Protein AF-0000000066938844 (afdb_homodimer)

Structure (mmCIF, N/CA/C/O backbone):
data_AF-0000000066938844-model_v1
#
loop_
_entity.id
_entity.type
_entity.pdbx_description
1 polymer 'Unplaced genomic scaffold supercont1.2, whole genome shotgun sequence'
#
loop_
_atom_site.group_PDB
_atom_site.id
_atom_site.type_symbol
_atom_site.label_atom_id
_atom_site.label_alt_id
_atom_site.label_comp_id
_atom_site.label_asym_id
_atom_site.label_entity_id
_atom_site.label_seq_id
_atom_site.pdbx_PDB_ins_code
_atom_site.Cartn_x
_atom_site.Cartn_y
_atom_site.Cartn_z
_atom_site.occupancy
_atom_site.B_iso_or_equiv
_atom_site.auth_seq_id
_atom_site.auth_comp_id
_atom_site.auth_asym_id
_atom_site.auth_atom_id
_atom_site.pdbx_PDB_model_num
ATOM 1 N N . MET A 1 1 ? -21.047 -17.094 9.227 1 62.78 1 MET A N 1
ATOM 2 C CA . MET A 1 1 ? -20.625 -17.812 8.031 1 62.78 1 MET A CA 1
ATOM 3 C C . MET A 1 1 ? -19.672 -16.969 7.191 1 62.78 1 MET A C 1
ATOM 5 O O . MET A 1 1 ? -19.766 -15.742 7.18 1 62.78 1 MET A O 1
ATOM 9 N N . THR A 1 2 ? -18.562 -17.547 6.766 1 84.94 2 THR A N 1
ATOM 10 C CA . THR A 1 2 ? -17.625 -16.859 5.898 1 84.94 2 THR A CA 1
ATOM 11 C C . THR A 1 2 ? -18.25 -16.547 4.551 1 84.94 2 THR A C 1
ATOM 13 O O . THR A 1 2 ? -18.953 -17.375 3.971 1 84.94 2 THR A O 1
ATOM 16 N N . SER A 1 3 ? -18.281 -15.32 4.199 1 93.5 3 SER A N 1
ATOM 17 C CA . SER A 1 3 ? -18.906 -14.922 2.938 1 93.5 3 SER A CA 1
ATOM 18 C C . SER A 1 3 ? -18.188 -15.547 1.746 1 93.5 3 SER A C 1
ATOM 20 O O . SER A 1 3 ? -17.016 -15.906 1.842 1 93.5 3 SER A O 1
ATOM 22 N N . THR A 1 4 ? -18.953 -15.812 0.65 1 97.12 4 THR A N 1
ATOM 23 C CA . THR A 1 4 ? -18.406 -16.328 -0.599 1 97.12 4 THR A CA 1
ATOM 24 C C . THR A 1 4 ? -17.234 -15.469 -1.062 1 97.12 4 THR A C 1
ATOM 26 O O . THR A 1 4 ? -16.172 -15.992 -1.437 1 97.12 4 THR A O 1
ATOM 29 N N . GLN A 1 5 ? -17.391 -14.172 -1.022 1 98.19 5 GLN A N 1
ATOM 30 C CA . GLN A 1 5 ? -16.359 -13.258 -1.498 1 98.19 5 GLN A CA 1
ATOM 31 C C . GLN A 1 5 ? -15.094 -13.359 -0.645 1 98.19 5 GLN A C 1
ATOM 33 O O . GLN A 1 5 ? -13.984 -13.336 -1.17 1 98.19 5 GLN A O 1
ATOM 38 N N . ARG A 1 6 ? -15.211 -13.453 0.635 1 98.12 6 ARG A N 1
ATOM 39 C CA . ARG A 1 6 ? -14.07 -13.664 1.516 1 98.12 6 ARG A CA 1
ATOM 40 C C . ARG A 1 6 ? -13.344 -14.961 1.163 1 98.12 6 ARG A C 1
ATOM 42 O O . ARG A 1 6 ? -12.117 -14.984 1.09 1 98.12 6 ARG A O 1
ATOM 49 N N . SER A 1 7 ? -14.117 -16.016 0.986 1 98.56 7 SER A N 1
ATOM 50 C CA . SER A 1 7 ? -13.531 -17.297 0.636 1 98.56 7 SER A CA 1
ATOM 51 C C . SER A 1 7 ? -12.766 -17.219 -0.678 1 98.56 7 SER A C 1
ATOM 53 O O . SER A 1 7 ? -11.688 -17.812 -0.808 1 98.56 7 SER A O 1
ATOM 55 N N . ILE A 1 8 ? -13.281 -16.516 -1.644 1 98.81 8 ILE A N 1
ATOM 56 C CA . ILE A 1 8 ? -12.617 -16.359 -2.934 1 98.81 8 ILE A CA 1
ATOM 57 C C . ILE A 1 8 ? -11.336 -15.562 -2.76 1 98.81 8 ILE A C 1
ATOM 59 O O . ILE A 1 8 ? -10.297 -15.898 -3.338 1 98.81 8 ILE A O 1
ATOM 63 N N . ALA A 1 9 ? -11.367 -14.469 -1.997 1 98.81 9 ALA A N 1
ATOM 64 C CA . ALA A 1 9 ? -10.172 -13.672 -1.751 1 98.81 9 ALA A CA 1
ATOM 65 C C . ALA A 1 9 ? -9.07 -14.516 -1.119 1 98.81 9 ALA A C 1
ATOM 67 O O . ALA A 1 9 ? -7.906 -14.438 -1.527 1 98.81 9 ALA A O 1
ATOM 68 N N . ILE A 1 10 ? -9.438 -15.312 -0.151 1 98.75 10 ILE A N 1
ATOM 69 C CA . ILE A 1 10 ? -8.461 -16.172 0.52 1 98.75 10 ILE A CA 1
ATOM 70 C C . ILE A 1 10 ? -7.93 -17.203 -0.463 1 98.75 10 ILE A C 1
ATOM 72 O O . ILE A 1 10 ? -6.727 -17.469 -0.504 1 98.75 10 ILE A O 1
ATOM 76 N N . ALA A 1 11 ? -8.805 -17.797 -1.271 1 98.88 11 ALA A N 1
ATOM 77 C CA . ALA A 1 11 ? -8.383 -18.75 -2.299 1 98.88 11 ALA A CA 1
ATOM 78 C C . ALA A 1 11 ? -7.406 -18.094 -3.277 1 98.88 11 ALA A C 1
ATOM 80 O O . ALA A 1 11 ? -6.434 -18.734 -3.705 1 98.88 11 ALA A O 1
ATOM 81 N N . PHE A 1 12 ? -7.727 -16.891 -3.691 1 98.94 12 PHE A N 1
ATOM 82 C CA . PHE A 1 12 ? -6.832 -16.141 -4.566 1 98.94 12 PHE A CA 1
ATOM 83 C C . PHE A 1 12 ? -5.43 -16.062 -3.977 1 98.94 12 PHE A C 1
ATOM 85 O O . PHE A 1 12 ? -4.445 -16.359 -4.656 1 98.94 12 PHE A O 1
ATOM 92 N N . LEU A 1 13 ? -5.312 -15.68 -2.713 1 98.94 13 LEU A N 1
ATOM 93 C CA . LEU A 1 13 ? -4.012 -15.594 -2.059 1 98.94 13 LEU A CA 1
ATOM 94 C C . LEU A 1 13 ? -3.326 -16.953 -2.037 1 98.94 13 LEU A C 1
ATOM 96 O O . LEU A 1 13 ? -2.113 -17.047 -2.242 1 98.94 13 LEU A O 1
ATOM 100 N N . ASP A 1 14 ? -4.086 -18 -1.814 1 98.75 14 ASP A N 1
ATOM 101 C CA . ASP A 1 14 ? -3.562 -19.359 -1.713 1 98.75 14 ASP A CA 1
ATOM 102 C C . ASP A 1 14 ? -2.914 -19.797 -3.023 1 98.75 14 ASP A C 1
ATOM 104 O O . ASP A 1 14 ? -2.031 -20.656 -3.029 1 98.75 14 ASP A O 1
ATOM 108 N N . THR A 1 15 ? -3.328 -19.234 -4.152 1 98.75 15 THR A N 1
ATOM 109 C CA . THR A 1 15 ? -2.799 -19.656 -5.445 1 98.75 15 THR A CA 1
ATOM 110 C C . THR A 1 15 ? -1.32 -19.297 -5.566 1 98.75 15 THR A C 1
ATOM 112 O O . THR A 1 15 ? -0.623 -19.812 -6.449 1 98.75 15 THR A O 1
ATOM 115 N N . PHE A 1 16 ? -0.813 -18.422 -4.773 1 98.75 16 PHE A N 1
ATOM 116 C CA . PHE A 1 16 ? 0.573 -17.984 -4.867 1 98.75 16 PHE A CA 1
ATOM 117 C C . PHE A 1 16 ? 1.5 -18.953 -4.148 1 98.75 16 PHE A C 1
ATOM 119 O O . PHE A 1 16 ? 2.719 -18.906 -4.32 1 98.75 16 PHE A O 1
ATOM 126 N N . LYS A 1 17 ? 1.006 -19.891 -3.326 1 98.25 17 LYS A N 1
ATOM 127 C CA . LYS A 1 17 ? 1.829 -20.891 -2.652 1 98.25 17 LYS A CA 1
ATOM 128 C C . LYS A 1 17 ? 2.658 -21.688 -3.656 1 98.25 17 LYS A C 1
ATOM 130 O O . LYS A 1 17 ? 3.803 -22.047 -3.375 1 98.25 17 LYS A O 1
ATOM 135 N N . ASP A 1 18 ? 2.172 -21.953 -4.781 1 96.44 18 ASP A N 1
ATOM 136 C CA . ASP A 1 18 ? 2.898 -22.656 -5.832 1 96.44 18 ASP A CA 1
ATOM 137 C C . ASP A 1 18 ? 2.715 -21.953 -7.184 1 96.44 18 ASP A C 1
ATOM 139 O O . ASP A 1 18 ? 2.848 -22.594 -8.234 1 96.44 18 ASP A O 1
ATOM 143 N N . LEU A 1 19 ? 2.232 -20.766 -7.141 1 98.12 19 LEU A N 1
ATOM 144 C CA . LEU A 1 19 ? 2.014 -19.938 -8.32 1 98.12 19 LEU A CA 1
ATOM 145 C C . LEU A 1 19 ? 1.112 -20.641 -9.328 1 98.12 19 LEU A C 1
ATOM 147 O O . LEU A 1 19 ? 1.44 -20.719 -10.516 1 98.12 19 LEU A O 1
ATOM 151 N N . ASP A 1 20 ? -0.016 -21.141 -8.844 1 98.38 20 ASP A N 1
ATOM 152 C CA . ASP A 1 20 ? -0.987 -21.891 -9.625 1 98.38 20 ASP A CA 1
ATOM 153 C C . ASP A 1 20 ? -1.807 -20.969 -10.523 1 98.38 20 ASP A C 1
ATOM 155 O O . ASP A 1 20 ? -2.854 -20.469 -10.117 1 98.38 20 ASP A O 1
ATOM 159 N N . LEU A 1 21 ? -1.397 -20.875 -11.805 1 98.31 21 LEU A N 1
ATOM 160 C CA . LEU A 1 21 ? -2.014 -19.938 -12.742 1 98.31 21 LEU A CA 1
ATOM 161 C C . LEU A 1 21 ? -3.461 -20.328 -13.023 1 98.31 21 LEU A C 1
ATOM 163 O O . LEU A 1 21 ? -4.352 -19.469 -13.016 1 98.31 21 LEU A O 1
ATOM 167 N N . GLU A 1 22 ? -3.676 -21.547 -13.289 1 98.5 22 GLU A N 1
ATOM 168 C CA . GLU A 1 22 ? -5.023 -22 -13.625 1 98.5 22 GLU A CA 1
ATOM 169 C C . GLU A 1 22 ? -6.008 -21.688 -12.5 1 98.5 22 GLU A C 1
ATOM 171 O O . GLU A 1 22 ? -7.082 -21.141 -12.742 1 98.5 22 GLU A O 1
ATOM 176 N N . ALA A 1 23 ? -5.668 -22.047 -11.305 1 98.75 23 ALA A N 1
ATOM 177 C CA . ALA A 1 23 ? -6.523 -21.781 -10.156 1 98.75 23 ALA A CA 1
ATOM 178 C C . ALA A 1 23 ? -6.75 -20.281 -9.977 1 98.75 23 ALA A C 1
ATOM 180 O O . ALA A 1 23 ? -7.848 -19.844 -9.625 1 98.75 23 ALA A O 1
ATOM 181 N N . ASN A 1 24 ? -5.664 -19.484 -10.156 1 98.88 24 ASN A N 1
ATOM 182 C CA . ASN A 1 24 ? -5.773 -18.031 -10.023 1 98.88 24 ASN A CA 1
ATOM 183 C C . ASN A 1 24 ? -6.781 -17.453 -11.016 1 98.88 24 ASN A C 1
ATOM 185 O O . ASN A 1 24 ? -7.707 -16.734 -10.617 1 98.88 24 ASN A O 1
ATOM 189 N N . LEU A 1 25 ? -6.684 -17.828 -12.258 1 98.81 25 LEU A N 1
ATOM 190 C CA . LEU A 1 25 ? -7.52 -17.266 -13.32 1 98.81 25 LEU A CA 1
ATOM 191 C C . LEU A 1 25 ? -8.969 -17.734 -13.172 1 98.81 25 LEU A C 1
ATOM 193 O O . LEU A 1 25 ? -9.891 -17 -13.523 1 98.81 25 LEU A O 1
ATOM 197 N N . ALA A 1 26 ? -9.164 -18.906 -12.625 1 98.81 26 ALA A N 1
ATOM 198 C CA . ALA A 1 26 ? -10.508 -19.453 -12.445 1 98.81 26 ALA A CA 1
ATOM 199 C C . ALA A 1 26 ? -11.328 -18.594 -11.477 1 98.81 26 ALA A C 1
ATOM 201 O O . ALA A 1 26 ? -12.555 -18.672 -11.469 1 98.81 26 ALA A O 1
ATOM 202 N N . LEU A 1 27 ? -10.75 -17.812 -10.672 1 98.94 27 LEU A N 1
ATOM 203 C CA . LEU A 1 27 ? -11.422 -17 -9.664 1 98.94 27 LEU A CA 1
ATOM 204 C C . LEU A 1 27 ? -11.82 -15.641 -10.234 1 98.94 27 LEU A C 1
ATOM 206 O O . LEU A 1 27 ? -12.477 -14.852 -9.555 1 98.94 27 LEU A O 1
ATOM 210 N N . ARG A 1 28 ? -11.422 -15.336 -11.453 1 98.94 28 ARG A N 1
ATOM 211 C CA . ARG A 1 28 ? -11.555 -14.023 -12.07 1 98.94 28 ARG A CA 1
ATOM 212 C C . ARG A 1 28 ? -12.609 -14.039 -13.172 1 98.94 28 ARG A C 1
ATOM 214 O O . ARG A 1 28 ? -12.844 -15.07 -13.797 1 98.94 28 ARG A O 1
ATOM 221 N N . THR A 1 29 ? -13.289 -12.953 -13.391 1 98.88 29 THR A N 1
ATOM 222 C CA . THR A 1 29 ? -14.047 -12.789 -14.625 1 98.88 29 THR A CA 1
ATOM 223 C C . THR A 1 29 ? -13.109 -12.75 -15.828 1 98.88 29 THR A C 1
ATOM 225 O O . THR A 1 29 ? -11.914 -12.492 -15.688 1 98.88 29 THR A O 1
ATOM 228 N N . ALA A 1 30 ? -13.609 -12.961 -17.031 1 98.56 30 ALA A N 1
ATOM 229 C CA . ALA A 1 30 ? -12.805 -13.008 -18.25 1 98.56 30 ALA A CA 1
ATOM 230 C C . ALA A 1 30 ? -12.156 -11.656 -18.531 1 98.56 30 ALA A C 1
ATOM 232 O O . ALA A 1 30 ? -11.055 -11.586 -19.078 1 98.56 30 ALA A O 1
ATOM 233 N N . ASP A 1 31 ? -12.789 -10.578 -18.094 1 98.31 31 ASP A N 1
ATOM 234 C CA . ASP A 1 31 ? -12.297 -9.227 -18.375 1 98.31 31 ASP A CA 1
ATOM 235 C C . ASP A 1 31 ? -11.641 -8.609 -17.156 1 98.31 31 ASP A C 1
ATOM 237 O O . ASP A 1 31 ? -11.516 -7.391 -17.047 1 98.31 31 ASP A O 1
ATOM 241 N N . CYS A 1 32 ? -11.281 -9.43 -16.188 1 98.75 32 CYS A N 1
ATOM 242 C CA . CYS A 1 32 ? -10.664 -8.93 -14.961 1 98.75 32 CYS A CA 1
ATOM 243 C C . CYS A 1 32 ? -9.414 -8.117 -15.281 1 98.75 32 CYS A C 1
ATOM 245 O O . CYS A 1 32 ? -8.617 -8.5 -16.141 1 98.75 32 CYS A O 1
ATOM 247 N N . VAL A 1 33 ? -9.258 -6.984 -14.609 1 98.5 33 VAL A N 1
ATOM 248 C CA . VAL A 1 33 ? -8.062 -6.152 -14.703 1 98.5 33 VAL A CA 1
ATOM 249 C C . VAL A 1 33 ? -7.309 -6.18 -13.375 1 98.5 33 VAL A C 1
ATOM 251 O O . VAL A 1 33 ? -7.91 -6.008 -12.305 1 98.5 33 VAL A O 1
ATOM 254 N N . HIS A 1 34 ? -6.031 -6.438 -13.414 1 98.44 34 HIS A N 1
ATOM 255 C CA . HIS A 1 34 ? -5.125 -6.461 -12.273 1 98.44 34 HIS A CA 1
ATOM 256 C C . HIS A 1 34 ? -4.148 -5.293 -12.32 1 98.44 34 HIS A C 1
ATOM 258 O O . HIS A 1 34 ? -3.322 -5.203 -13.234 1 98.44 34 HIS A O 1
ATOM 264 N N .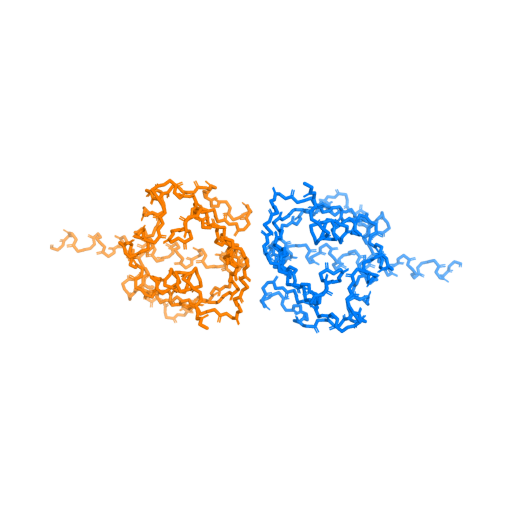 THR A 1 35 ? -4.25 -4.434 -11.367 1 97.44 35 THR A N 1
ATOM 265 C CA . THR A 1 35 ? -3.371 -3.273 -11.289 1 97.44 35 THR A CA 1
ATOM 266 C C . THR A 1 35 ? -2.379 -3.426 -10.141 1 97.44 35 THR A C 1
ATOM 268 O O . THR A 1 35 ? -2.777 -3.682 -9 1 97.44 35 THR A O 1
ATOM 271 N N . ILE A 1 36 ? -1.092 -3.305 -10.406 1 97.19 36 ILE A N 1
ATOM 272 C CA . ILE A 1 36 ? -0.065 -3.266 -9.367 1 97.19 36 ILE A CA 1
ATOM 273 C C . ILE A 1 36 ? 0.351 -1.82 -9.109 1 97.19 36 ILE A C 1
ATOM 275 O O . ILE A 1 36 ? 0.616 -1.065 -10.047 1 97.19 36 ILE A O 1
ATOM 279 N N . ALA A 1 37 ? 0.299 -1.501 -7.961 1 97.12 37 ALA A N 1
ATOM 280 C CA . ALA A 1 37 ? 0.687 -0.178 -7.477 1 97.12 37 ALA A CA 1
ATOM 281 C C . ALA A 1 37 ? 1.707 -0.285 -6.348 1 97.12 37 ALA A C 1
ATOM 283 O O . ALA A 1 37 ? 1.879 -1.354 -5.758 1 97.12 37 ALA A O 1
ATOM 284 N N . PRO A 1 38 ? 2.451 0.854 -6.012 1 97.25 38 PRO A N 1
ATOM 285 C CA . PRO A 1 38 ? 2.318 2.221 -6.52 1 97.25 38 PRO A CA 1
ATOM 286 C C . PRO A 1 38 ? 2.93 2.396 -7.91 1 97.25 38 PRO A C 1
ATOM 288 O O . PRO A 1 38 ? 3.652 1.518 -8.383 1 97.25 38 PRO A O 1
ATOM 291 N N . ALA A 1 39 ? 2.676 3.525 -8.555 1 93.31 39 ALA A N 1
ATOM 292 C CA . ALA A 1 39 ? 3.064 3.807 -9.93 1 93.31 39 ALA A CA 1
ATOM 293 C C . ALA A 1 39 ? 4.582 3.9 -10.062 1 93.31 39 ALA A C 1
ATOM 295 O O . ALA A 1 39 ? 5.141 3.594 -11.117 1 93.31 39 ALA A O 1
ATOM 296 N N . THR A 1 40 ? 5.254 4.227 -9.047 1 90.75 40 THR A N 1
ATOM 297 C CA . THR A 1 40 ? 6.688 4.48 -9.094 1 90.75 40 THR A CA 1
ATOM 298 C C . THR A 1 40 ? 7.457 3.189 -9.367 1 90.75 40 THR A C 1
ATOM 300 O O . THR A 1 40 ? 8.633 3.227 -9.727 1 90.75 40 THR A O 1
ATOM 303 N N . LEU A 1 41 ? 6.879 2.059 -9.117 1 90.94 41 LEU A N 1
ATOM 304 C CA . LEU A 1 41 ? 7.527 0.778 -9.383 1 90.94 41 LEU A CA 1
ATOM 305 C C . LEU A 1 41 ? 7.68 0.55 -10.883 1 90.94 41 LEU A C 1
ATOM 307 O O . LEU A 1 41 ? 8.508 -0.262 -11.3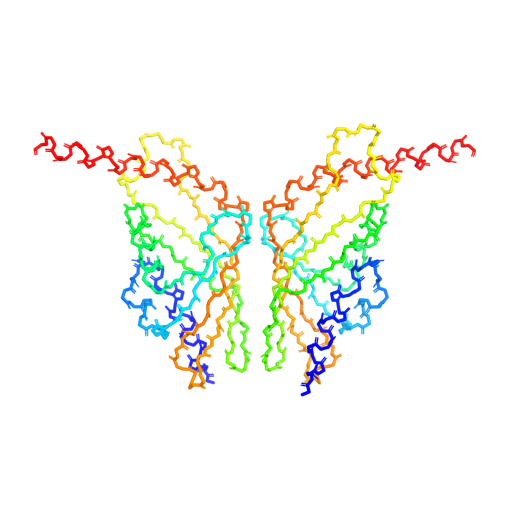12 1 90.94 41 LEU A O 1
ATOM 311 N N . GLY A 1 42 ? 6.836 1.233 -11.641 1 87.31 42 GLY A N 1
ATOM 312 C CA . GLY A 1 42 ? 6.941 1.123 -13.086 1 87.31 42 GLY A CA 1
ATOM 313 C C . GLY A 1 42 ? 6.434 -0.203 -13.625 1 87.31 42 GLY A C 1
ATOM 314 O O . GLY A 1 42 ? 6.852 -0.645 -14.695 1 87.31 42 GLY A O 1
ATOM 315 N N . VAL A 1 43 ? 5.738 -0.864 -12.82 1 77.75 43 VAL A N 1
ATOM 316 C CA . VAL A 1 43 ? 5.133 -2.105 -13.289 1 77.75 43 VAL A CA 1
ATOM 317 C C . VAL A 1 43 ? 3.928 -1.788 -14.172 1 77.75 43 VAL A C 1
ATOM 319 O O . VAL A 1 43 ? 3.311 -0.73 -14.031 1 77.75 43 VAL A O 1
ATOM 322 N N . ARG A 1 44 ? 3.551 -2.572 -15.031 1 73.31 44 ARG A N 1
ATOM 323 C CA . ARG A 1 44 ? 2.416 -2.371 -15.922 1 73.31 44 ARG A CA 1
ATOM 324 C C . ARG A 1 44 ? 1.148 -2.055 -15.141 1 73.31 44 ARG A C 1
ATOM 326 O O . ARG A 1 44 ? 0.708 -2.855 -14.312 1 73.31 44 ARG A O 1
ATOM 333 N N . PRO A 1 45 ? 0.5 -1.022 -15.305 1 75.31 45 PRO A N 1
ATOM 334 C CA . PRO A 1 45 ? -0.592 -0.57 -14.445 1 75.31 45 PRO A CA 1
ATOM 335 C C . PRO A 1 45 ? -1.865 -1.396 -14.617 1 75.31 45 PRO A C 1
ATOM 337 O O . PRO A 1 45 ? -2.598 -1.621 -13.656 1 75.31 45 PRO A O 1
ATOM 340 N N . ASN A 1 46 ? -2.1 -1.883 -15.828 1 91 46 ASN A N 1
ATOM 341 C CA . ASN A 1 46 ? -3.352 -2.596 -16.047 1 91 46 ASN A CA 1
ATOM 342 C C . ASN A 1 46 ? -3.135 -3.875 -16.859 1 91 46 ASN A C 1
ATOM 344 O O . ASN A 1 46 ? -3.041 -3.832 -18.078 1 91 46 ASN A O 1
ATOM 348 N N . MET A 1 47 ? -3.195 -4.91 -16.031 1 97.25 47 MET A N 1
ATOM 349 C CA . MET A 1 47 ? -2.953 -6.199 -16.672 1 97.25 47 MET A CA 1
ATOM 350 C C . MET A 1 47 ? -4.258 -6.953 -16.891 1 97.25 47 MET A C 1
ATOM 352 O O . MET A 1 47 ? -5.043 -7.129 -15.961 1 97.25 47 MET A O 1
ATOM 356 N N . SER A 1 48 ? -4.461 -7.363 -18.156 1 98.19 48 SER A N 1
ATOM 357 C CA . SER A 1 48 ? -5.508 -8.344 -18.422 1 98.19 48 SER A CA 1
ATOM 358 C C . SER A 1 48 ? -5.172 -9.695 -17.812 1 98.19 48 SER A C 1
ATOM 360 O O . SER A 1 48 ? -4.07 -9.891 -17.297 1 98.19 48 SER A O 1
ATOM 362 N N . ASN A 1 49 ? -6.16 -10.609 -17.891 1 98.62 49 ASN A N 1
ATOM 363 C CA . ASN A 1 49 ? -5.871 -11.977 -17.469 1 98.62 49 ASN A CA 1
ATOM 364 C C . ASN A 1 49 ? -4.688 -12.562 -18.219 1 98.62 49 ASN A C 1
ATOM 366 O O . ASN A 1 49 ? -3.854 -13.258 -17.641 1 98.62 49 ASN A O 1
ATOM 370 N N . HIS A 1 50 ? -4.605 -12.305 -19.5 1 98 50 HIS A N 1
ATOM 371 C CA . HIS A 1 50 ? -3.5 -12.781 -20.312 1 98 50 HIS A CA 1
ATOM 372 C C . HIS A 1 50 ? -2.174 -12.188 -19.859 1 98 50 HIS A C 1
ATOM 374 O O . HIS A 1 50 ? -1.188 -12.906 -19.688 1 98 50 HIS A O 1
ATOM 380 N N . ASP A 1 51 ? -2.148 -10.867 -19.703 1 97.31 51 ASP A N 1
ATOM 381 C CA . ASP A 1 51 ? -0.934 -10.188 -19.266 1 97.31 51 ASP A CA 1
ATOM 382 C C . ASP A 1 51 ? -0.476 -10.695 -17.906 1 97.31 51 ASP A C 1
ATOM 384 O O . ASP A 1 51 ? 0.714 -10.938 -17.703 1 97.31 51 ASP A O 1
ATOM 388 N N . PHE A 1 52 ? -1.355 -10.859 -17 1 97.88 52 PHE A N 1
ATOM 389 C CA . PHE A 1 52 ? -1.008 -11.344 -15.68 1 97.88 52 PHE A CA 1
ATOM 390 C C . PHE A 1 52 ? -0.484 -12.773 -15.742 1 97.88 52 PHE A C 1
ATOM 392 O O . PHE A 1 52 ? 0.453 -13.133 -15.023 1 97.88 52 PHE A O 1
ATOM 399 N N . GLY A 1 53 ? -1.195 -13.555 -16.516 1 97.62 53 GLY A N 1
ATOM 400 C CA . GLY A 1 53 ? -0.7 -14.906 -16.703 1 97.62 53 GLY A CA 1
ATOM 401 C C . GLY A 1 53 ? 0.75 -14.961 -17.156 1 97.62 53 GLY A C 1
ATOM 402 O O . GLY A 1 53 ? 1.547 -15.727 -16.609 1 97.62 53 GLY A O 1
ATOM 403 N N . ALA A 1 54 ? 1.089 -14.164 -18.156 1 96.5 54 ALA A N 1
ATOM 404 C CA . ALA A 1 54 ? 2.471 -14.094 -18.625 1 96.5 54 ALA A CA 1
ATOM 405 C C . ALA A 1 54 ? 3.406 -13.648 -17.5 1 96.5 54 ALA A C 1
ATOM 407 O O . ALA A 1 54 ? 4.516 -14.172 -17.359 1 96.5 54 ALA A O 1
ATOM 408 N N . HIS A 1 55 ? 3.012 -12.711 -16.75 1 94.81 55 HIS A N 1
ATOM 409 C CA . HIS A 1 55 ? 3.779 -12.227 -15.609 1 94.81 55 HIS A CA 1
ATOM 410 C C . HIS A 1 55 ? 4.02 -13.336 -14.594 1 94.81 55 HIS A C 1
ATOM 412 O O . HIS A 1 55 ? 5.152 -13.555 -14.156 1 94.81 55 HIS A O 1
ATOM 418 N N . LEU A 1 56 ? 2.959 -14.008 -14.219 1 96.75 56 LEU A N 1
ATOM 419 C CA . LEU A 1 56 ? 3.057 -15.078 -13.242 1 96.75 56 LEU A CA 1
ATOM 420 C C . LEU A 1 56 ? 3.965 -16.203 -13.75 1 96.75 56 LEU A C 1
ATOM 422 O O . LEU A 1 56 ? 4.777 -16.734 -12.992 1 96.75 56 LEU A O 1
ATOM 426 N N . LEU A 1 57 ? 3.828 -16.547 -14.969 1 95.75 57 LEU A N 1
ATOM 427 C CA . LEU A 1 57 ? 4.656 -17.594 -15.555 1 95.75 57 LEU A CA 1
ATOM 428 C C . LEU A 1 57 ? 6.125 -17.172 -15.57 1 95.75 57 LEU A C 1
ATOM 430 O O . LEU A 1 57 ? 7.008 -18.016 -15.367 1 95.75 57 LEU A O 1
ATOM 434 N N . SER A 1 58 ? 6.359 -15.945 -15.875 1 94.25 58 SER A N 1
ATOM 435 C CA . SER A 1 58 ? 7.734 -15.453 -15.828 1 94.25 58 SER A CA 1
ATOM 436 C C . SER A 1 58 ? 8.328 -15.609 -14.43 1 94.25 58 SER A C 1
ATOM 438 O O . SER A 1 58 ? 9.5 -15.969 -14.281 1 94.25 58 SER A O 1
ATOM 440 N N . LEU A 1 59 ? 7.594 -15.297 -13.391 1 95.44 59 LEU A N 1
ATOM 441 C CA . LEU A 1 59 ? 8.055 -15.469 -12.016 1 95.44 59 LEU A CA 1
ATOM 442 C C . LEU A 1 59 ? 8.352 -16.938 -11.727 1 95.44 59 LEU A C 1
ATOM 444 O O . LEU A 1 59 ? 9.32 -17.25 -11.016 1 95.44 59 LEU A O 1
ATOM 448 N N . LYS A 1 60 ? 7.566 -17.812 -12.242 1 96.19 60 LYS A N 1
ATOM 449 C CA . LYS A 1 60 ? 7.695 -19.234 -11.992 1 96.19 60 LYS A CA 1
ATOM 450 C C . LYS A 1 60 ? 9.047 -19.766 -12.477 1 96.19 60 LYS A C 1
ATOM 452 O O . LYS A 1 60 ? 9.492 -20.828 -12.055 1 96.19 60 LYS A O 1
ATOM 457 N N . GLU A 1 61 ? 9.633 -19.109 -13.398 1 95.19 61 GLU A N 1
ATOM 458 C CA . GLU A 1 61 ? 10.93 -19.547 -13.906 1 95.19 61 GLU A CA 1
ATOM 459 C C . GLU A 1 61 ? 11.977 -19.578 -12.805 1 95.19 61 GLU A C 1
ATOM 461 O O . GLU A 1 61 ? 12.875 -20.422 -12.812 1 95.19 61 GLU A O 1
ATOM 466 N N . PHE A 1 62 ? 11.844 -18.703 -11.836 1 96 62 PHE A N 1
ATOM 467 C CA . PHE A 1 62 ? 12.922 -18.656 -10.852 1 96 62 PHE A CA 1
ATOM 468 C C . PHE A 1 62 ? 12.359 -18.688 -9.438 1 96 62 PHE A C 1
ATOM 470 O O . PHE A 1 62 ? 13.109 -18.766 -8.461 1 96 62 PHE A O 1
ATOM 477 N N . ILE A 1 63 ? 11.047 -18.578 -9.273 1 97.88 63 ILE A N 1
ATOM 478 C CA . ILE A 1 63 ? 10.414 -18.625 -7.961 1 97.88 63 ILE A CA 1
ATOM 479 C C . ILE A 1 63 ? 9.641 -19.938 -7.816 1 97.88 63 ILE A C 1
ATOM 481 O O . ILE A 1 63 ? 8.883 -20.312 -8.711 1 97.88 63 ILE A O 1
ATOM 485 N N . LEU A 1 64 ? 9.805 -20.531 -6.664 1 97.88 64 LEU A N 1
ATOM 486 C CA . LEU A 1 64 ? 9.125 -21.797 -6.363 1 97.88 64 LEU A CA 1
ATOM 487 C C . LEU A 1 64 ? 7.797 -21.531 -5.656 1 97.88 64 LEU A C 1
ATOM 489 O O . LEU A 1 64 ? 6.797 -22.188 -5.938 1 97.88 64 LEU A O 1
ATOM 493 N N . ALA A 1 65 ? 7.82 -20.625 -4.73 1 98.31 65 ALA A N 1
ATOM 494 C CA . ALA A 1 65 ? 6.641 -20.422 -3.893 1 98.31 65 ALA A CA 1
ATOM 495 C C . ALA A 1 65 ? 6.602 -19.016 -3.338 1 98.31 65 ALA A C 1
ATOM 497 O O . ALA A 1 65 ? 7.641 -18.422 -3.02 1 98.31 65 ALA A O 1
ATOM 498 N N . ILE A 1 66 ? 5.41 -18.469 -3.189 1 98.56 66 ILE A N 1
ATOM 499 C CA . ILE A 1 66 ? 5.164 -17.203 -2.486 1 98.56 66 ILE A CA 1
ATOM 500 C C . ILE A 1 66 ? 3.947 -17.359 -1.576 1 98.56 66 ILE A C 1
ATOM 502 O O . ILE A 1 66 ? 2.902 -16.75 -1.822 1 98.56 66 ILE A O 1
ATOM 506 N N . PRO A 1 67 ? 3.996 -18.125 -0.527 1 98.81 67 PRO A N 1
ATOM 507 C CA . PRO A 1 67 ? 2.85 -18.141 0.382 1 98.81 67 PRO A CA 1
ATOM 508 C C . PRO A 1 67 ? 2.488 -16.75 0.907 1 98.81 67 PRO A C 1
ATOM 510 O O . PRO A 1 67 ? 3.361 -16.016 1.382 1 98.81 67 PRO A O 1
ATOM 513 N N . VAL A 1 68 ? 1.239 -16.359 0.759 1 98.81 68 VAL A N 1
ATOM 514 C CA . VAL A 1 68 ? 0.709 -15.078 1.192 1 98.81 68 VAL A CA 1
ATOM 515 C C . VAL A 1 68 ? -0.202 -15.273 2.402 1 98.81 68 VAL A C 1
ATOM 517 O O . VAL A 1 68 ? -1.097 -16.125 2.381 1 98.81 68 VAL A O 1
ATOM 520 N N . THR A 1 69 ? 0.027 -14.523 3.443 1 98.75 69 THR A N 1
ATOM 521 C CA . THR A 1 69 ? -0.725 -14.633 4.691 1 98.75 69 THR A CA 1
ATOM 522 C C . THR A 1 69 ? -1.501 -13.344 4.961 1 98.75 69 THR A C 1
ATOM 524 O O . THR A 1 69 ? -0.913 -12.266 5.062 1 98.75 69 THR A O 1
ATOM 527 N N . PRO A 1 70 ? -2.826 -13.477 5.078 1 98.69 70 PRO A N 1
ATOM 528 C CA . PRO A 1 70 ? -3.578 -12.273 5.445 1 98.69 70 PRO A CA 1
ATOM 529 C C . PRO A 1 70 ? -3.309 -11.82 6.875 1 98.69 70 PRO A C 1
ATOM 531 O O . PRO A 1 70 ? -3.307 -12.641 7.797 1 98.69 70 PRO A O 1
ATOM 534 N N . LYS A 1 71 ? -3.01 -10.609 7.066 1 98.25 71 LYS A N 1
ATOM 535 C CA . LYS A 1 71 ? -2.951 -9.984 8.383 1 98.25 71 LYS A CA 1
ATOM 536 C C . LYS A 1 71 ? -4.34 -9.547 8.852 1 98.25 71 LYS A C 1
ATOM 538 O O . LYS A 1 71 ? -4.699 -9.742 10.016 1 98.25 71 LYS A O 1
ATOM 543 N N . LYS A 1 72 ? -5.039 -8.914 8.008 1 98.31 72 LYS A N 1
ATOM 544 C CA . LYS A 1 72 ? -6.398 -8.445 8.242 1 98.31 72 LYS A CA 1
ATOM 545 C C . LYS A 1 72 ? -7.23 -8.492 6.965 1 98.31 72 LYS A C 1
ATOM 547 O O . LYS A 1 72 ? -6.727 -8.195 5.879 1 98.31 72 LYS A O 1
ATOM 552 N N . ILE A 1 73 ? -8.484 -8.867 7.074 1 98.62 73 ILE A N 1
ATOM 553 C CA . ILE A 1 73 ? -9.43 -8.906 5.961 1 98.62 73 ILE A CA 1
ATOM 554 C C . ILE A 1 73 ? -10.609 -7.98 6.246 1 98.62 73 ILE A C 1
ATOM 556 O O . ILE A 1 73 ? -11.258 -8.102 7.289 1 98.62 73 ILE A O 1
ATOM 560 N N . TYR A 1 74 ? -10.82 -7.004 5.375 1 98.31 74 TYR A N 1
ATOM 561 C CA . TYR A 1 74 ? -11.969 -6.102 5.41 1 98.31 74 TYR A CA 1
ATOM 562 C C . TYR A 1 74 ? -12.984 -6.477 4.34 1 98.31 74 TYR A C 1
ATOM 564 O O . TYR A 1 74 ? -12.641 -6.629 3.166 1 98.31 74 TYR A O 1
ATOM 572 N N . GLU A 1 75 ? -14.203 -6.613 4.723 1 97.06 75 GLU A N 1
ATOM 573 C CA . GLU A 1 75 ? -15.211 -7.023 3.756 1 97.06 75 GLU A CA 1
ATOM 574 C C . GLU A 1 75 ? -16.484 -6.188 3.891 1 97.06 75 GLU A C 1
ATOM 576 O O . GLU A 1 75 ? -16.891 -5.836 5 1 97.06 75 GLU A O 1
ATOM 581 N N . GLY A 1 76 ? -17.062 -5.844 2.744 1 94.38 76 GLY A N 1
ATOM 582 C CA . GLY A 1 76 ? -18.328 -5.125 2.654 1 94.38 76 GLY A CA 1
ATOM 583 C C . GLY A 1 76 ? -18.812 -4.945 1.229 1 94.38 76 GLY A C 1
ATOM 584 O O . GLY A 1 76 ? -18.047 -4.551 0.349 1 94.38 76 GLY A O 1
ATOM 585 N N . GLY A 1 77 ? -20.109 -5.195 1.063 1 92.88 77 GLY A N 1
ATOM 586 C CA . GLY A 1 77 ? -20.609 -5.133 -0.297 1 92.88 77 GLY A CA 1
ATOM 587 C C . GLY A 1 77 ? -19.938 -6.117 -1.233 1 92.88 77 GLY A C 1
ATOM 588 O O . GLY A 1 77 ? -19.828 -7.309 -0.925 1 92.88 77 GLY A O 1
ATOM 589 N N . ASN A 1 78 ? -19.547 -5.602 -2.418 1 96.38 78 ASN A N 1
ATOM 590 C CA . ASN A 1 78 ? -18.844 -6.406 -3.414 1 96.38 78 ASN A CA 1
ATOM 591 C C . ASN A 1 78 ? -17.344 -6.172 -3.363 1 96.38 78 ASN A C 1
ATOM 593 O O . ASN A 1 78 ? -16.688 -6.102 -4.402 1 96.38 78 ASN A O 1
ATOM 597 N N . LEU A 1 79 ? -16.922 -5.918 -2.174 1 97.75 79 LEU A N 1
ATOM 598 C CA . LEU A 1 79 ? -15.539 -5.539 -1.966 1 97.75 79 LEU A CA 1
ATOM 599 C C . LEU A 1 79 ? -14.906 -6.383 -0.863 1 97.75 79 LEU A C 1
ATOM 601 O O . LEU A 1 79 ? -15.516 -6.605 0.184 1 97.75 79 LEU A O 1
ATOM 605 N N . VAL A 1 80 ? -13.703 -6.832 -1.061 1 98.62 80 VAL A N 1
ATOM 606 C CA . VAL A 1 80 ? -12.836 -7.371 -0.023 1 98.62 80 VAL A CA 1
ATOM 607 C C . VAL A 1 80 ? -11.453 -6.727 -0.12 1 98.62 80 VAL A C 1
ATOM 609 O O . VAL A 1 80 ? -10.836 -6.734 -1.186 1 98.62 80 VAL A O 1
ATOM 612 N N . THR A 1 81 ? -11 -6.102 0.896 1 98.88 81 THR A N 1
ATOM 613 C CA . THR A 1 81 ? -9.641 -5.598 1.031 1 98.88 81 THR A CA 1
ATOM 614 C C . THR A 1 81 ? -8.836 -6.461 1.996 1 98.88 81 THR A C 1
ATOM 616 O O . THR A 1 81 ? -9.312 -6.805 3.078 1 98.88 81 THR A O 1
ATOM 619 N N . VAL A 1 82 ? -7.652 -6.852 1.574 1 98.94 82 VAL A N 1
ATOM 620 C CA . VAL A 1 82 ? -6.812 -7.703 2.412 1 98.94 82 VAL A CA 1
ATOM 621 C C . VAL A 1 82 ? -5.449 -7.043 2.617 1 98.94 82 VAL A C 1
ATOM 623 O O . VAL A 1 82 ? -4.781 -6.668 1.651 1 98.94 82 VAL A O 1
ATOM 626 N N . TRP A 1 83 ? -5.105 -6.809 3.809 1 98.88 83 TRP A N 1
ATOM 627 C CA . TRP A 1 83 ? -3.729 -6.555 4.219 1 98.88 83 TRP A CA 1
ATOM 628 C C . TRP A 1 83 ? -2.982 -7.863 4.453 1 98.88 83 TRP A C 1
ATOM 630 O O . TRP A 1 83 ? -3.436 -8.711 5.223 1 98.88 83 TRP A O 1
ATOM 640 N N . ALA A 1 84 ? -1.853 -8.016 3.771 1 98.88 84 ALA A N 1
ATOM 641 C CA . ALA A 1 84 ? -1.226 -9.336 3.799 1 98.88 84 ALA A CA 1
ATOM 642 C C . ALA A 1 84 ? 0.296 -9.219 3.768 1 98.88 84 ALA A C 1
ATOM 644 O O . ALA A 1 84 ? 0.838 -8.148 3.494 1 98.88 84 ALA A O 1
ATOM 645 N N . THR A 1 85 ? 0.954 -10.305 4.102 1 98.75 85 THR A N 1
ATOM 646 C CA . THR A 1 85 ? 2.391 -10.492 3.943 1 98.75 85 THR A CA 1
ATOM 647 C C . THR A 1 85 ? 2.688 -11.781 3.172 1 98.75 85 THR A C 1
ATOM 649 O O . THR A 1 85 ? 1.801 -12.609 2.977 1 98.75 85 THR A O 1
ATOM 652 N N . SER A 1 86 ? 3.928 -11.859 2.676 1 98.62 86 SER A N 1
ATOM 653 C CA . SER A 1 86 ? 4.332 -13.07 1.976 1 98.62 86 SER A CA 1
ATOM 654 C C . SER A 1 86 ? 5.793 -13.414 2.262 1 98.62 86 SER A C 1
ATOM 656 O O . SER A 1 86 ? 6.551 -12.57 2.74 1 98.62 86 SER A O 1
ATOM 658 N N . GLU A 1 87 ? 6.145 -14.648 1.997 1 98.06 87 GLU A N 1
ATOM 659 C CA . GLU A 1 87 ? 7.516 -15.156 1.999 1 98.06 87 GLU A CA 1
ATOM 660 C C . GLU A 1 87 ? 7.848 -15.859 0.686 1 98.06 87 GLU A C 1
ATOM 662 O O . GLU A 1 87 ? 7.227 -16.875 0.342 1 98.06 87 GLU A O 1
ATOM 667 N N . THR A 1 88 ? 8.898 -15.414 0.026 1 98.06 88 THR A N 1
ATOM 668 C CA . THR A 1 88 ? 9.242 -15.953 -1.285 1 98.06 88 THR A CA 1
ATOM 669 C C . THR A 1 88 ? 10.312 -17.031 -1.162 1 98.06 88 THR A C 1
ATOM 671 O O . THR A 1 88 ? 11.273 -16.875 -0.404 1 98.06 88 THR A O 1
ATOM 674 N N . THR A 1 89 ? 10.141 -18.078 -1.823 1 98 89 THR A N 1
ATOM 675 C CA . THR A 1 89 ? 11.164 -19.109 -1.978 1 98 89 THR A CA 1
ATOM 676 C C . THR A 1 89 ? 11.656 -19.172 -3.422 1 98 89 THR A C 1
ATOM 678 O O . THR A 1 89 ? 10.898 -19.547 -4.324 1 98 89 THR A O 1
ATOM 681 N N . PHE A 1 90 ? 12.93 -18.875 -3.623 1 97.81 90 PHE A N 1
ATOM 682 C CA . PHE A 1 90 ? 13.531 -19 -4.945 1 97.81 90 PHE A CA 1
ATOM 683 C C . PHE A 1 90 ? 13.859 -20.453 -5.266 1 97.81 90 PHE A C 1
ATOM 685 O O . PHE A 1 90 ? 14.164 -21.234 -4.363 1 97.81 90 PHE A O 1
ATOM 692 N N . ARG A 1 91 ? 13.766 -20.75 -6.504 1 97.06 91 ARG A N 1
ATOM 693 C CA . ARG A 1 91 ? 14.258 -22.062 -6.934 1 97.06 91 ARG A CA 1
ATOM 694 C C . ARG A 1 91 ? 15.758 -22.172 -6.699 1 97.06 91 ARG A C 1
ATOM 696 O O . ARG A 1 91 ? 16.5 -21.219 -6.887 1 97.06 91 ARG A O 1
ATOM 703 N N . GLU A 1 92 ? 16.172 -23.422 -6.387 1 95.56 92 GLU A N 1
ATOM 704 C CA . GLU A 1 92 ? 17.594 -23.625 -6.098 1 95.56 92 GLU A CA 1
ATOM 705 C C . GLU A 1 92 ? 18.453 -23.281 -7.309 1 95.56 92 GLU A C 1
ATOM 707 O O . GLU A 1 92 ? 19.516 -22.672 -7.164 1 95.56 92 GLU A O 1
ATOM 712 N N . GLN A 1 93 ? 18 -23.594 -8.461 1 94.94 93 GLN A N 1
ATOM 713 C CA . GLN A 1 93 ? 18.75 -23.344 -9.688 1 94.94 93 GLN A CA 1
ATOM 714 C C . GLN A 1 93 ? 18.859 -21.859 -9.977 1 94.94 93 GLN A C 1
ATOM 716 O O . GLN A 1 93 ? 19.688 -21.422 -10.773 1 94.94 93 GLN A O 1
ATOM 721 N N . ALA A 1 94 ? 18 -21.078 -9.328 1 96.62 94 ALA A N 1
ATOM 722 C CA . ALA A 1 94 ? 17.984 -19.625 -9.578 1 96.62 94 ALA A CA 1
ATOM 723 C C . ALA A 1 94 ? 18.969 -18.906 -8.664 1 96.62 94 ALA A C 1
ATOM 725 O O . ALA A 1 94 ? 19.297 -17.734 -8.883 1 96.62 94 ALA A O 1
ATOM 726 N N . LYS A 1 95 ? 19.453 -19.562 -7.688 1 96 95 LYS A N 1
ATOM 727 C CA . LYS A 1 95 ? 20.359 -18.953 -6.723 1 96 95 LYS A CA 1
ATOM 728 C C . LYS A 1 95 ? 21.812 -19.016 -7.203 1 96 95 LYS A C 1
ATOM 730 O O . LYS A 1 95 ? 22.188 -19.953 -7.918 1 96 95 LYS A O 1
ATOM 735 N N . ASP A 1 96 ? 22.5 -17.938 -6.656 1 92.06 96 ASP A N 1
ATOM 736 C CA . ASP A 1 96 ? 23.938 -17.922 -6.961 1 92.06 96 ASP A CA 1
ATOM 737 C C . ASP A 1 96 ? 24.672 -19 -6.16 1 92.06 96 ASP A C 1
ATOM 739 O O . ASP A 1 96 ? 24.125 -19.562 -5.211 1 92.06 96 ASP A O 1
ATOM 743 N N . LYS A 1 97 ? 25.969 -19.156 -6.691 1 88.12 97 LYS A N 1
ATOM 744 C CA . LYS A 1 97 ? 26.891 -20 -5.93 1 88.12 97 LYS A CA 1
ATOM 745 C C . LYS A 1 97 ? 27.547 -19.203 -4.801 1 88.12 97 LYS A C 1
ATOM 747 O O . LYS A 1 97 ? 28.203 -19.781 -3.934 1 88.12 97 LYS A O 1
ATOM 752 N N . ASP A 1 98 ? 27.297 -17.938 -4.926 1 90.12 98 ASP A N 1
ATOM 753 C CA . ASP A 1 98 ? 27.781 -17.062 -3.869 1 90.12 98 ASP A CA 1
ATOM 754 C C . ASP A 1 98 ? 26.938 -17.219 -2.6 1 90.12 98 ASP A C 1
ATOM 756 O O . ASP A 1 98 ? 25.828 -16.688 -2.512 1 90.12 98 ASP A O 1
ATOM 760 N N . SER A 1 99 ? 27.406 -17.828 -1.602 1 87.94 99 SER A N 1
ATOM 761 C CA . SER A 1 99 ? 26.672 -18.172 -0.391 1 87.94 99 SER A CA 1
ATOM 762 C C . SER A 1 99 ? 26.453 -16.953 0.499 1 87.94 99 SER A C 1
ATOM 764 O O . SER A 1 99 ? 25.719 -17.031 1.479 1 87.94 99 SER A O 1
ATOM 766 N N . THR A 1 100 ? 27 -15.836 0.13 1 92.31 100 THR A N 1
ATOM 767 C CA . THR A 1 100 ? 26.875 -14.656 0.968 1 92.31 100 THR A CA 1
ATOM 768 C C . THR A 1 100 ? 25.594 -13.898 0.63 1 92.31 100 THR A C 1
ATOM 770 O O . THR A 1 100 ? 25.172 -12.992 1.365 1 92.31 100 THR A O 1
ATOM 773 N N . VAL A 1 101 ? 25.047 -14.328 -0.485 1 94.5 101 VAL A N 1
ATOM 774 C CA . VAL A 1 101 ? 23.828 -13.641 -0.9 1 94.5 101 VAL A CA 1
ATOM 775 C C . VAL A 1 101 ? 22.641 -14.148 -0.077 1 94.5 101 VAL A C 1
ATOM 777 O O . VAL A 1 101 ? 22.438 -15.352 0.042 1 94.5 101 VAL A O 1
ATOM 780 N N . ASP A 1 102 ? 21.875 -13.219 0.514 1 95.62 102 ASP A N 1
ATOM 781 C CA . ASP A 1 102 ? 20.625 -13.539 1.214 1 95.62 102 ASP A CA 1
ATOM 782 C C . ASP A 1 102 ? 19.438 -13.562 0.252 1 95.62 102 ASP A C 1
ATOM 784 O O . ASP A 1 102 ? 19.031 -12.516 -0.247 1 95.62 102 ASP A O 1
ATOM 788 N N . TRP A 1 103 ? 18.906 -14.734 0.017 1 96.62 103 TRP A N 1
ATOM 789 C CA . TRP A 1 103 ? 17.844 -14.914 -0.968 1 96.62 103 TRP A CA 1
ATOM 790 C C . TRP A 1 103 ? 16.484 -14.844 -0.309 1 96.62 103 TRP A C 1
ATOM 792 O O . TRP A 1 103 ? 15.477 -15.242 -0.907 1 96.62 103 TRP A O 1
ATOM 802 N N . SER A 1 104 ? 16.469 -14.375 0.947 1 95.19 104 SER A N 1
ATOM 803 C CA . SER A 1 104 ? 15.18 -14.188 1.619 1 95.19 104 SER A CA 1
ATOM 804 C C . SER A 1 104 ? 14.492 -12.914 1.142 1 95.19 104 SER A C 1
ATOM 806 O O . SER A 1 104 ? 15.109 -11.852 1.065 1 95.19 104 SER A O 1
ATOM 808 N N . TYR A 1 105 ? 13.25 -13.07 0.786 1 96.94 105 TYR A N 1
ATOM 809 C CA . TYR A 1 105 ? 12.43 -11.922 0.409 1 96.94 105 TYR A CA 1
ATOM 810 C C . TYR A 1 105 ? 11.031 -12.047 0.996 1 96.94 105 TYR A C 1
ATOM 812 O O . TYR A 1 105 ? 10.305 -12.992 0.693 1 96.94 105 TYR A O 1
ATOM 820 N N . GLU A 1 106 ? 10.695 -11.086 1.818 1 97.5 106 GLU A N 1
ATOM 821 C CA . GLU A 1 106 ? 9.359 -10.953 2.389 1 97.5 106 GLU A CA 1
ATOM 822 C C . GLU A 1 106 ? 8.633 -9.742 1.814 1 97.5 106 GLU A C 1
ATOM 824 O O . GLU A 1 106 ? 9.219 -8.672 1.671 1 97.5 106 GLU A O 1
ATOM 829 N N . GLY A 1 107 ? 7.352 -9.953 1.42 1 97.69 107 GLY A N 1
ATOM 830 C CA . GLY A 1 107 ? 6.543 -8.867 0.892 1 97.69 107 GLY A CA 1
ATOM 831 C C . GLY A 1 107 ? 5.414 -8.453 1.817 1 97.69 107 GLY A C 1
ATOM 832 O O . GLY A 1 107 ? 5.031 -9.211 2.713 1 97.69 107 GLY A O 1
ATOM 833 N N . GLU A 1 108 ? 4.906 -7.277 1.702 1 98.44 108 GLU A N 1
ATOM 834 C CA . GLU A 1 108 ? 3.707 -6.746 2.344 1 98.44 108 GLU A CA 1
ATOM 835 C C . GLU A 1 108 ? 2.822 -6.016 1.339 1 98.44 108 GLU A C 1
ATOM 837 O O . GLU A 1 108 ? 3.326 -5.363 0.42 1 98.44 108 GLU A O 1
ATOM 842 N N . TYR A 1 109 ? 1.473 -6.125 1.524 1 97.81 109 TYR A N 1
ATOM 843 C CA . TYR A 1 109 ? 0.546 -5.746 0.465 1 97.81 109 TYR A CA 1
ATOM 844 C C . TYR A 1 109 ? -0.777 -5.262 1.045 1 97.81 109 TYR A C 1
ATOM 846 O O . TYR A 1 109 ? -1.19 -5.707 2.119 1 97.81 109 TYR A O 1
ATOM 854 N N . ILE A 1 110 ? -1.391 -4.473 0.247 1 98.88 110 ILE A N 1
ATOM 855 C CA . ILE A 1 110 ? -2.844 -4.352 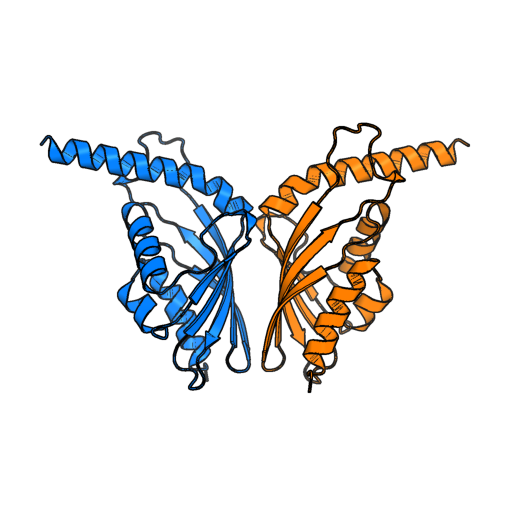0.283 1 98.88 110 ILE A CA 1
ATOM 856 C C . ILE A 1 110 ? -3.438 -4.867 -1.024 1 98.88 110 ILE A C 1
ATOM 858 O O . ILE A 1 110 ? -3.059 -4.418 -2.107 1 98.88 110 ILE A O 1
ATOM 862 N N . PHE A 1 111 ? -4.332 -5.809 -0.96 1 98.94 111 PHE A N 1
ATOM 863 C CA . PHE A 1 111 ? -5.164 -6.199 -2.094 1 98.94 111 PHE A CA 1
ATOM 864 C C . PHE A 1 111 ? -6.57 -5.629 -1.958 1 98.94 111 PHE A C 1
ATOM 866 O O . PHE A 1 111 ? -7.199 -5.762 -0.907 1 98.94 111 PHE A O 1
ATOM 873 N N . VAL A 1 112 ? -7.047 -4.992 -2.975 1 98.88 112 VAL A N 1
ATOM 874 C CA . VAL A 1 112 ? -8.445 -4.598 -3.064 1 98.88 112 VAL A CA 1
ATOM 875 C C . VAL A 1 112 ? -9.141 -5.391 -4.172 1 98.88 112 VAL A C 1
ATOM 877 O O . VAL A 1 112 ? -8.812 -5.234 -5.352 1 98.88 112 VAL A O 1
ATOM 880 N N . PHE A 1 113 ? -10.055 -6.219 -3.785 1 98.94 113 PHE A N 1
ATOM 881 C CA . PHE A 1 113 ? -10.82 -7.039 -4.719 1 98.94 113 PHE A CA 1
ATOM 882 C C . PHE A 1 113 ? -12.219 -6.469 -4.922 1 98.94 113 PHE A C 1
ATOM 884 O O . PHE A 1 113 ? -12.977 -6.301 -3.963 1 98.94 113 PHE A O 1
ATOM 891 N N . THR A 1 114 ? -12.562 -6.199 -6.164 1 98.75 114 THR A N 1
ATOM 892 C CA . THR A 1 114 ? -13.938 -5.891 -6.539 1 98.75 114 THR A CA 1
ATOM 893 C C . THR A 1 114 ? -14.57 -7.051 -7.305 1 98.75 114 THR A C 1
ATOM 895 O O . THR A 1 114 ? -13.984 -7.547 -8.273 1 98.75 114 THR A O 1
ATOM 898 N N . PHE A 1 115 ? -15.688 -7.441 -6.859 1 98.75 115 PHE A N 1
ATOM 899 C CA . PHE A 1 115 ? -16.344 -8.617 -7.43 1 98.75 115 PHE A CA 1
ATOM 900 C C 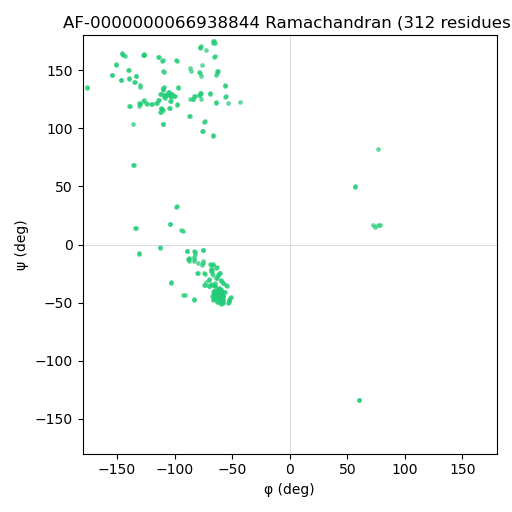. PHE A 1 115 ? -17.391 -8.211 -8.445 1 98.75 115 PHE A C 1
ATOM 902 O O . PHE A 1 115 ? -17.844 -7.062 -8.461 1 98.75 115 PHE A O 1
ATOM 909 N N . ASN A 1 116 ? -17.719 -9.117 -9.32 1 98.38 116 ASN A N 1
ATOM 910 C CA . ASN A 1 116 ? -18.844 -8.906 -10.227 1 98.38 116 ASN A CA 1
ATOM 911 C C . ASN A 1 116 ? -20.172 -8.844 -9.477 1 98.38 116 ASN A C 1
ATOM 913 O O . ASN A 1 116 ? -20.203 -9.047 -8.258 1 98.38 116 ASN A O 1
ATOM 917 N N . GLN A 1 117 ? -21.203 -8.578 -10.133 1 96.56 117 GLN A N 1
ATOM 918 C CA . GLN A 1 117 ? -22.5 -8.328 -9.508 1 96.56 117 GLN A CA 1
ATOM 919 C C . GLN A 1 117 ? -22.969 -9.539 -8.711 1 96.56 117 GLN A C 1
ATOM 921 O O . GLN A 1 117 ? -23.516 -9.391 -7.617 1 96.56 117 GLN A O 1
ATOM 926 N N . THR A 1 118 ? -22.734 -10.797 -9.211 1 97.19 118 THR A N 1
ATOM 927 C CA . THR A 1 118 ? -23.172 -12.016 -8.539 1 97.19 118 THR A CA 1
ATOM 928 C C . THR A 1 118 ? -22.281 -12.32 -7.336 1 97.19 118 THR A C 1
ATOM 930 O O . THR A 1 118 ? -22.641 -13.133 -6.484 1 97.19 118 THR A O 1
ATOM 933 N N . GLY A 1 119 ? -21.125 -11.711 -7.223 1 97.5 119 GLY A N 1
ATOM 934 C CA . GLY A 1 119 ? -20.219 -11.852 -6.09 1 97.5 119 GLY A CA 1
ATOM 935 C C . GLY A 1 119 ? -19.422 -13.141 -6.121 1 97.5 119 GLY A C 1
ATOM 936 O O . GLY A 1 119 ? -18.828 -13.539 -5.113 1 97.5 119 GLY A O 1
ATOM 937 N N . ASP A 1 120 ? -19.375 -13.797 -7.281 1 98.31 120 ASP A N 1
ATOM 938 C CA . ASP A 1 120 ? -18.75 -15.117 -7.297 1 98.31 120 ASP A CA 1
ATOM 939 C C . ASP A 1 120 ? -17.453 -15.102 -8.102 1 98.31 120 ASP A C 1
ATOM 941 O O . ASP A 1 120 ? -16.75 -16.109 -8.18 1 98.31 120 ASP A O 1
ATOM 945 N N . LYS A 1 121 ? -17.062 -13.93 -8.727 1 98.88 121 LYS A N 1
ATOM 946 C CA . LYS A 1 121 ? -15.805 -13.758 -9.445 1 98.88 121 LYS A CA 1
ATOM 947 C C . LYS A 1 121 ? -15.203 -12.391 -9.164 1 98.88 121 LYS A C 1
ATOM 949 O O . LYS A 1 121 ? -15.93 -11.414 -8.961 1 98.88 121 LYS A O 1
ATOM 954 N N . ILE A 1 122 ? -13.898 -12.328 -9.211 1 98.94 122 ILE A N 1
ATOM 955 C CA . ILE A 1 122 ? -13.188 -11.062 -9.062 1 98.94 122 ILE A CA 1
ATOM 956 C C . ILE A 1 122 ? -13.156 -10.328 -10.398 1 98.94 122 ILE A C 1
ATOM 958 O O . ILE A 1 122 ? -12.742 -10.891 -11.414 1 98.94 122 ILE A O 1
ATOM 962 N N . GLN A 1 123 ? -13.57 -9.117 -10.375 1 98.81 123 GLN A N 1
ATOM 963 C CA . GLN A 1 123 ? -13.617 -8.32 -11.602 1 98.81 123 GLN A CA 1
ATOM 964 C C . GLN A 1 123 ? -12.453 -7.336 -11.664 1 98.81 123 GLN A C 1
ATOM 966 O O . GLN A 1 123 ? -11.969 -7.008 -12.75 1 98.81 123 GLN A O 1
ATOM 971 N N . HIS A 1 124 ? -11.969 -6.809 -10.555 1 98.69 124 HIS A N 1
ATOM 972 C CA . HIS A 1 124 ? -10.828 -5.906 -10.477 1 98.69 124 HIS A CA 1
ATOM 973 C C . HIS A 1 124 ? -9.953 -6.23 -9.273 1 98.69 124 HIS A C 1
ATOM 975 O O . HIS A 1 124 ? -10.461 -6.547 -8.195 1 98.69 124 HIS A O 1
ATOM 981 N N . ILE A 1 125 ? -8.656 -6.102 -9.438 1 98.81 125 ILE A N 1
ATOM 982 C CA . ILE A 1 125 ? -7.672 -6.293 -8.383 1 98.81 125 ILE A CA 1
ATOM 983 C C . ILE A 1 125 ? -6.707 -5.109 -8.352 1 98.81 125 ILE A C 1
ATOM 985 O O . ILE A 1 125 ? -6.062 -4.801 -9.352 1 98.81 125 ILE A O 1
ATOM 989 N N . LEU A 1 126 ? -6.668 -4.473 -7.34 1 98.5 126 LEU A N 1
ATOM 990 C CA . LEU A 1 126 ? -5.598 -3.529 -7.035 1 98.5 126 LEU A CA 1
ATOM 991 C C . LEU A 1 126 ? -4.637 -4.113 -6.004 1 98.5 126 LEU A C 1
ATOM 993 O O . LEU A 1 126 ? -5.055 -4.496 -4.906 1 98.5 126 LEU A O 1
ATOM 997 N N . GLU A 1 127 ? -3.412 -4.293 -6.363 1 98.5 127 GLU A N 1
ATOM 998 C CA . GLU A 1 127 ? -2.332 -4.777 -5.508 1 98.5 127 GLU A CA 1
ATOM 999 C C . GLU A 1 127 ? -1.32 -3.674 -5.215 1 98.5 127 GLU A C 1
ATOM 1001 O O . GLU A 1 127 ? -0.502 -3.334 -6.07 1 98.5 127 GLU A O 1
ATOM 1006 N N . PHE A 1 128 ? -1.399 -3.158 -4.051 1 98.38 128 PHE A N 1
ATOM 1007 C CA . PHE A 1 128 ? -0.454 -2.141 -3.607 1 98.38 128 PHE A CA 1
ATOM 1008 C C . PHE A 1 128 ? 0.653 -2.764 -2.764 1 98.38 128 PHE A C 1
ATOM 1010 O O . PHE A 1 128 ? 0.385 -3.342 -1.708 1 98.38 128 PHE A O 1
ATOM 1017 N N . VAL A 1 129 ? 1.878 -2.617 -3.18 1 97.81 129 VAL A N 1
ATOM 1018 C CA . VAL A 1 129 ? 2.941 -3.402 -2.564 1 97.81 129 VAL A CA 1
ATOM 1019 C C . VAL A 1 129 ? 3.902 -2.479 -1.819 1 97.81 129 VAL A C 1
ATOM 1021 O O . VAL A 1 129 ? 3.91 -1.267 -2.045 1 97.81 129 VAL A O 1
ATOM 1024 N N . ASP A 1 130 ? 4.699 -3.002 -0.909 1 97.56 130 ASP A N 1
ATOM 1025 C CA . ASP A 1 130 ? 5.832 -2.332 -0.281 1 97.56 130 ASP A CA 1
ATOM 1026 C C . ASP A 1 130 ? 6.941 -2.064 -1.296 1 97.56 130 ASP A C 1
ATOM 1028 O O . ASP A 1 130 ? 7.812 -2.91 -1.51 1 97.56 130 ASP A O 1
ATOM 1032 N N . SER A 1 131 ? 6.914 -0.91 -1.854 1 96.75 131 SER A N 1
ATOM 1033 C CA . SER A 1 131 ? 7.758 -0.59 -3 1 96.75 131 SER A CA 1
ATOM 1034 C C . SER A 1 131 ? 9.234 -0.617 -2.623 1 96.75 131 SER A C 1
ATOM 1036 O O . SER A 1 131 ? 10.086 -0.962 -3.447 1 96.75 131 SER A O 1
ATOM 1038 N N . LYS A 1 132 ? 9.609 -0.207 -1.434 1 95.75 132 LYS A N 1
ATOM 1039 C CA . LYS A 1 132 ? 10.992 -0.262 -0.979 1 95.75 132 LYS A CA 1
ATOM 1040 C C . LYS A 1 132 ? 11.523 -1.691 -1.007 1 95.75 132 LYS A C 1
ATOM 1042 O O . LYS A 1 132 ? 12.617 -1.942 -1.515 1 95.75 132 LYS A O 1
ATOM 1047 N N . LYS A 1 133 ? 10.719 -2.602 -0.487 1 96.31 133 LYS A N 1
ATOM 1048 C CA . LYS A 1 133 ? 11.133 -4.004 -0.474 1 96.31 133 LYS A CA 1
ATOM 1049 C C . LYS A 1 133 ? 11.227 -4.562 -1.892 1 96.31 133 LYS A C 1
ATOM 1051 O O . LYS A 1 133 ? 12.133 -5.34 -2.197 1 96.31 133 LYS A O 1
ATOM 1056 N N . VAL A 1 134 ? 10.281 -4.184 -2.74 1 95.69 134 VAL A N 1
ATOM 1057 C CA . VAL A 1 134 ? 10.289 -4.664 -4.121 1 95.69 134 VAL A CA 1
ATOM 1058 C C . VAL A 1 134 ? 11.547 -4.16 -4.832 1 95.69 134 VAL A C 1
ATOM 1060 O O . VAL A 1 134 ? 12.211 -4.918 -5.539 1 95.69 134 VAL A O 1
ATOM 1063 N N . GLU A 1 135 ? 11.852 -2.904 -4.645 1 94.06 135 GLU A N 1
ATOM 1064 C CA . GLU A 1 135 ? 13.031 -2.34 -5.285 1 94.06 135 GLU A CA 1
ATOM 1065 C C . GLU A 1 135 ? 14.305 -3.066 -4.84 1 94.06 135 GLU A C 1
ATOM 1067 O O . GLU A 1 135 ? 15.195 -3.322 -5.652 1 94.06 135 GLU A O 1
ATOM 1072 N N . ASN A 1 136 ? 14.383 -3.363 -3.598 1 91.44 136 ASN A N 1
ATOM 1073 C CA . ASN A 1 136 ? 15.539 -4.102 -3.086 1 91.44 136 ASN A CA 1
ATOM 1074 C C . ASN A 1 136 ? 15.594 -5.516 -3.658 1 91.44 136 ASN A C 1
ATOM 1076 O O . ASN A 1 136 ? 16.672 -6.039 -3.928 1 91.44 136 ASN A O 1
ATOM 1080 N N . ALA A 1 137 ? 14.461 -6.121 -3.877 1 94.44 137 ALA A N 1
ATOM 1081 C CA . ALA A 1 137 ? 14.383 -7.5 -4.355 1 94.44 137 ALA A CA 1
ATOM 1082 C C . ALA A 1 137 ? 14.695 -7.582 -5.848 1 94.44 137 ALA A C 1
ATOM 1084 O O . ALA A 1 137 ? 14.992 -8.664 -6.367 1 94.44 137 ALA A O 1
ATOM 1085 N N . ARG A 1 138 ? 14.617 -6.461 -6.535 1 93.5 138 ARG A N 1
ATOM 1086 C CA . ARG A 1 138 ? 14.875 -6.465 -7.973 1 93.5 138 ARG A CA 1
ATOM 1087 C C . ARG A 1 138 ? 16.281 -6.996 -8.273 1 93.5 138 ARG A C 1
ATOM 1089 O O . ARG A 1 138 ? 16.484 -7.648 -9.297 1 93.5 138 ARG A O 1
ATOM 1096 N N . VAL A 1 139 ? 17.203 -6.746 -7.41 1 93.81 139 VAL A N 1
ATOM 1097 C CA . VAL A 1 139 ? 18.562 -7.262 -7.566 1 93.81 139 VAL A CA 1
ATOM 1098 C C . VAL A 1 139 ? 18.531 -8.789 -7.566 1 93.81 139 VAL A C 1
ATOM 1100 O O . VAL A 1 139 ? 19.172 -9.43 -8.406 1 93.81 139 VAL A O 1
ATOM 1103 N N . LEU A 1 140 ? 17.797 -9.312 -6.637 1 96.19 140 LEU A N 1
ATOM 1104 C CA . LEU A 1 140 ? 17.672 -10.766 -6.551 1 96.19 140 LEU A CA 1
ATOM 1105 C C . LEU A 1 140 ? 17 -11.328 -7.793 1 96.19 140 LEU A C 1
ATOM 1107 O O . LEU A 1 140 ? 17.391 -12.383 -8.297 1 96.19 140 LEU A O 1
ATOM 1111 N N . PHE A 1 141 ? 16.031 -10.625 -8.266 1 94.88 141 PHE A N 1
ATOM 1112 C CA . PHE A 1 141 ? 15.305 -11.094 -9.438 1 94.88 141 PHE A CA 1
ATOM 1113 C C . PHE A 1 141 ? 16.203 -11.102 -10.664 1 94.88 141 PHE A C 1
ATOM 1115 O O . PHE A 1 141 ? 16.172 -12.047 -11.461 1 94.88 141 PHE A O 1
ATOM 1122 N N . ARG A 1 142 ? 16.953 -10.117 -10.766 1 94.75 142 ARG A N 1
ATOM 1123 C CA . ARG A 1 142 ? 17.875 -10.047 -11.891 1 94.75 142 ARG A CA 1
ATOM 1124 C C . ARG A 1 142 ? 18.922 -11.164 -11.812 1 94.75 142 ARG A C 1
ATOM 1126 O O . ARG A 1 142 ? 19.219 -11.812 -12.812 1 94.75 142 ARG A O 1
ATOM 1133 N N . ARG A 1 143 ? 19.438 -11.336 -10.672 1 95.81 143 ARG A N 1
ATOM 1134 C CA . ARG A 1 143 ? 20.406 -12.414 -10.461 1 95.81 143 ARG A CA 1
ATOM 1135 C C . ARG A 1 143 ? 19.781 -13.773 -10.766 1 95.81 143 ARG A C 1
ATOM 1137 O O . ARG A 1 143 ? 20.406 -14.609 -11.422 1 95.81 143 ARG A O 1
ATOM 1144 N N . ALA A 1 144 ? 18.641 -13.969 -10.266 1 97.19 144 ALA A N 1
ATOM 1145 C CA . ALA A 1 144 ? 17.938 -15.227 -10.477 1 97.19 144 ALA A CA 1
ATOM 1146 C C . ALA A 1 144 ? 17.719 -15.492 -11.961 1 97.19 144 ALA A C 1
ATOM 1148 O O . ALA A 1 144 ? 17.953 -16.609 -12.438 1 97.19 144 ALA A O 1
ATOM 1149 N N . ALA A 1 145 ? 17.281 -14.523 -12.633 1 94 145 ALA A N 1
ATOM 1150 C CA . ALA A 1 145 ? 17.047 -14.656 -14.062 1 94 145 ALA A CA 1
ATOM 1151 C C . ALA A 1 145 ? 18.344 -15.008 -14.805 1 94 145 ALA A C 1
ATOM 1153 O O . ALA A 1 145 ? 18.328 -15.852 -15.703 1 94 145 ALA A O 1
ATOM 1154 N N . ARG A 1 146 ? 19.344 -14.391 -14.445 1 94.5 146 ARG A N 1
ATOM 1155 C CA . ARG A 1 146 ? 20.641 -14.656 -15.055 1 94.5 146 ARG A CA 1
ATOM 1156 C C . ARG A 1 146 ? 21.078 -16.094 -14.789 1 94.5 146 ARG A C 1
ATOM 1158 O O . ARG A 1 146 ? 21.562 -16.781 -15.688 1 94.5 146 ARG A O 1
ATOM 1165 N N . ASN A 1 147 ? 20.938 -16.5 -13.609 1 95.31 147 ASN A N 1
ATOM 1166 C CA . ASN A 1 147 ? 21.344 -17.844 -13.219 1 95.31 147 ASN A CA 1
ATOM 1167 C C . ASN A 1 147 ? 20.547 -18.906 -13.961 1 95.31 147 ASN A C 1
ATOM 1169 O O . ASN A 1 147 ? 21.109 -19.938 -14.367 1 95.31 147 ASN A O 1
ATOM 1173 N N . ILE A 1 148 ? 19.281 -18.688 -14.117 1 94.69 148 ILE A N 1
ATOM 1174 C CA . ILE A 1 148 ? 18.438 -19.625 -14.859 1 94.69 148 ILE A CA 1
ATOM 1175 C C . ILE A 1 148 ? 18.891 -19.688 -16.312 1 94.69 148 ILE A C 1
ATOM 1177 O O . ILE A 1 148 ? 18.969 -20.781 -16.891 1 94.69 148 ILE A O 1
ATOM 1181 N N . ALA A 1 149 ? 19.172 -18.562 -16.844 1 92 149 ALA A N 1
ATOM 1182 C CA . ALA A 1 149 ? 19.625 -18.516 -18.219 1 92 149 ALA A CA 1
ATOM 1183 C C . ALA A 1 149 ? 20.938 -19.281 -18.391 1 92 149 ALA A C 1
ATOM 1185 O O . ALA A 1 149 ? 21.125 -19.984 -19.391 1 92 149 ALA A O 1
ATOM 1186 N N . GLU A 1 150 ? 21.859 -19.109 -17.562 1 90.56 150 GLU A N 1
ATOM 1187 C CA . GLU A 1 150 ? 23.141 -19.797 -17.609 1 90.56 150 GLU A CA 1
ATOM 1188 C C . GLU A 1 150 ? 22.984 -21.297 -17.469 1 90.56 150 GLU A C 1
ATOM 1190 O O . GLU A 1 150 ? 23.672 -22.078 -18.125 1 90.56 150 GLU A O 1
ATOM 1195 N N . GLU A 1 151 ? 22.109 -21.656 -16.594 1 87.12 151 GLU A N 1
ATOM 1196 C CA . GLU A 1 151 ? 21.844 -23.078 -16.391 1 87.12 151 GLU A CA 1
ATOM 1197 C C . GLU A 1 151 ? 21.234 -23.719 -17.641 1 87.12 151 GLU A C 1
ATOM 1199 O O . GLU A 1 151 ? 21.547 -24.844 -17.984 1 87.12 151 GLU A O 1
ATOM 1204 N N . ASN A 1 152 ? 20.344 -22.969 -18.25 1 85.81 152 ASN A N 1
ATOM 1205 C CA . ASN A 1 152 ? 19.688 -23.453 -19.453 1 85.81 152 ASN A CA 1
ATOM 1206 C C . ASN A 1 152 ? 20.672 -23.547 -20.609 1 85.81 152 ASN A C 1
ATOM 1208 O O . ASN A 1 152 ? 20.547 -24.438 -21.469 1 85.81 152 ASN A O 1
ATOM 1212 N N . SER A 1 153 ? 21.547 -22.688 -20.609 1 85.5 153 SER A N 1
ATOM 1213 C CA . SER A 1 153 ? 22.578 -22.719 -21.656 1 85.5 153 SER A CA 1
ATOM 1214 C C . SER A 1 153 ? 23.516 -23.891 -21.469 1 85.5 153 SER A C 1
ATOM 1216 O O . SER A 1 153 ? 23.953 -24.516 -22.438 1 85.5 153 SER A O 1
ATOM 1218 N N . THR A 1 154 ? 23.812 -24.25 -20.297 1 82 154 THR A N 1
ATOM 1219 C CA . THR A 1 154 ? 24.719 -25.359 -20 1 82 154 THR A CA 1
ATOM 1220 C C . THR A 1 154 ? 24.031 -26.703 -20.266 1 82 154 THR A C 1
ATOM 1222 O O . THR A 1 154 ? 24.688 -27.656 -20.688 1 82 154 THR A O 1
ATOM 1225 N N . ASN A 1 155 ? 22.781 -26.812 -20.031 1 77.88 155 ASN A N 1
ATOM 1226 C CA . ASN A 1 155 ? 22.016 -28.031 -20.234 1 77.88 155 ASN A CA 1
ATOM 1227 C C . ASN A 1 155 ? 21.766 -28.312 -21.703 1 77.88 155 ASN A C 1
ATOM 1229 O O . ASN A 1 155 ? 21.656 -29.469 -22.125 1 77.88 155 ASN A O 1
ATOM 1233 N N . THR A 1 156 ? 21.781 -27.219 -22.484 1 71.31 156 THR A N 1
ATOM 1234 C CA . THR A 1 156 ? 21.625 -27.422 -23.922 1 71.31 156 THR A CA 1
ATOM 1235 C C . THR A 1 156 ? 22.938 -27.844 -24.547 1 71.31 156 THR A C 1
ATOM 1237 O O . THR A 1 156 ? 22.953 -28.438 -25.625 1 71.31 156 THR A O 1
ATOM 1240 N N . ALA A 1 157 ? 24.125 -27.578 -24.031 1 70.62 157 ALA A N 1
ATOM 1241 C CA . ALA A 1 157 ? 25.453 -27.938 -24.547 1 70.62 157 ALA A CA 1
ATOM 1242 C C . ALA A 1 157 ? 25.828 -29.359 -24.156 1 70.62 157 ALA A C 1
ATOM 1244 O O . ALA A 1 157 ? 26.766 -29.938 -24.719 1 70.62 157 ALA A O 1
ATOM 1245 N N . ARG A 1 158 ? 24.828 -29.969 -23.219 1 56.28 158 ARG A N 1
ATOM 1246 C CA . ARG A 1 158 ? 25.109 -31.359 -22.891 1 56.28 158 ARG A CA 1
ATOM 1247 C C . ARG A 1 158 ? 24.234 -32.312 -23.703 1 56.28 158 ARG A C 1
ATOM 1249 O O . ARG A 1 158 ? 23.094 -32 -24.016 1 56.28 158 ARG A O 1
ATOM 1256 N N . MET B 1 1 ? -26.844 9.156 -4.461 1 62.25 1 MET B N 1
ATOM 1257 C CA . MET B 1 1 ? -26.453 10.016 -3.348 1 62.25 1 MET B CA 1
ATOM 1258 C C . MET B 1 1 ? -25.141 9.555 -2.746 1 62.25 1 MET B C 1
ATOM 1260 O O . MET B 1 1 ? -24.828 8.359 -2.762 1 62.25 1 MET B O 1
ATOM 1264 N N . THR B 1 2 ? -24.219 10.461 -2.545 1 84.44 2 THR B N 1
ATOM 1265 C CA . THR B 1 2 ? -22.938 10.141 -1.914 1 84.44 2 THR B CA 1
ATOM 1266 C C . THR B 1 2 ? -23.156 9.68 -0.474 1 84.44 2 THR B C 1
ATOM 1268 O O . THR B 1 2 ? -23.938 10.273 0.262 1 84.44 2 THR B O 1
ATOM 1271 N N . SER B 1 3 ? -22.703 8.531 -0.168 1 93.31 3 SER B N 1
ATOM 1272 C CA . SER B 1 3 ? -22.891 8 1.178 1 93.31 3 SER B CA 1
ATOM 1273 C C . SER B 1 3 ? -22.188 8.859 2.217 1 93.31 3 SER B C 1
ATOM 1275 O O . SER B 1 3 ? -21.234 9.578 1.892 1 93.31 3 SER B O 1
ATOM 1277 N N . THR B 1 4 ? -22.75 8.914 3.463 1 97.06 4 THR B N 1
ATOM 1278 C CA . THR B 1 4 ? -22.156 9.617 4.59 1 97.06 4 THR B CA 1
ATOM 1279 C C . THR B 1 4 ? -20.703 9.188 4.77 1 97.06 4 THR B C 1
ATOM 1281 O O . THR B 1 4 ? -19.812 10.031 4.941 1 97.06 4 THR B O 1
ATOM 1284 N N . GLN B 1 5 ? -20.438 7.906 4.711 1 98.12 5 GLN B N 1
ATOM 1285 C CA . GLN B 1 5 ? -19.094 7.383 4.934 1 98.12 5 GLN B CA 1
ATOM 1286 C C . GLN B 1 5 ? -18.141 7.852 3.842 1 98.12 5 GLN B C 1
ATOM 1288 O O . GLN B 1 5 ? -16.984 8.203 4.129 1 98.12 5 GLN B O 1
ATOM 1293 N N . ARG B 1 6 ? -18.531 7.859 2.617 1 98.06 6 ARG B N 1
ATOM 1294 C CA . ARG B 1 6 ? -17.734 8.398 1.53 1 98.06 6 ARG B CA 1
ATOM 1295 C C . ARG B 1 6 ? -17.391 9.867 1.772 1 98.06 6 ARG B C 1
ATOM 1297 O O . ARG B 1 6 ? -16.25 10.281 1.594 1 98.06 6 ARG B O 1
ATOM 1304 N N . SER B 1 7 ? -18.406 10.633 2.141 1 98.5 7 SER B N 1
ATOM 1305 C CA . SER B 1 7 ? -18.203 12.055 2.41 1 98.5 7 SER B CA 1
ATOM 1306 C C . SER B 1 7 ? -17.203 12.266 3.535 1 98.5 7 SER B C 1
ATOM 1308 O O . SER B 1 7 ? -16.359 13.172 3.463 1 98.5 7 SER B O 1
ATOM 1310 N N . ILE B 1 8 ? -17.25 11.461 4.559 1 98.81 8 ILE B N 1
ATOM 1311 C CA . ILE B 1 8 ? -16.328 11.562 5.684 1 98.81 8 ILE B CA 1
ATOM 1312 C C . ILE B 1 8 ? -14.914 11.203 5.223 1 98.81 8 ILE B C 1
ATOM 1314 O O . ILE B 1 8 ? -13.945 11.875 5.59 1 98.81 8 ILE B O 1
ATOM 1318 N N . ALA B 1 9 ? -14.766 10.133 4.441 1 98.81 9 ALA B N 1
ATOM 1319 C CA . ALA B 1 9 ? -13.453 9.75 3.926 1 98.81 9 ALA B CA 1
ATOM 1320 C C . ALA B 1 9 ? -12.828 10.883 3.115 1 98.81 9 ALA B C 1
ATOM 1322 O O . ALA B 1 9 ? -11.641 11.195 3.277 1 98.81 9 ALA B O 1
ATOM 1323 N N . ILE B 1 10 ? -13.617 11.492 2.271 1 98.75 10 ILE B N 1
ATOM 1324 C CA . ILE B 1 10 ? -13.133 12.594 1.451 1 98.75 10 ILE B CA 1
ATOM 1325 C C . ILE B 1 10 ? -12.766 13.781 2.344 1 98.75 10 ILE B C 1
ATOM 1327 O O . ILE B 1 10 ? -11.727 14.414 2.146 1 98.75 10 ILE B O 1
ATOM 1331 N N . ALA B 1 11 ? -13.602 14.086 3.336 1 98.88 11 ALA B N 1
ATOM 1332 C CA . ALA B 1 11 ? -13.305 15.156 4.293 1 98.88 11 ALA B CA 1
ATOM 1333 C C . ALA B 1 11 ? -11.992 14.883 5.023 1 98.88 11 ALA B C 1
ATOM 1335 O O . ALA B 1 11 ? -11.211 15.797 5.27 1 98.88 11 ALA B O 1
ATOM 1336 N N . PHE B 1 12 ? -11.812 13.641 5.445 1 98.94 12 PHE B N 1
ATOM 1337 C CA . PHE B 1 12 ? -10.562 13.242 6.094 1 98.94 12 PHE B CA 1
ATOM 1338 C C . PHE B 1 12 ? -9.367 13.602 5.223 1 98.94 12 PHE B C 1
ATOM 1340 O O . PHE B 1 12 ? -8.406 14.219 5.699 1 98.94 12 PHE B O 1
ATOM 1347 N N . LEU B 1 13 ? -9.391 13.234 3.947 1 98.94 13 LEU B N 1
ATOM 1348 C CA . LEU B 1 13 ? -8.297 13.555 3.037 1 98.94 13 LEU B CA 1
ATOM 1349 C C . LEU B 1 13 ? -8.102 15.062 2.93 1 98.94 13 LEU B C 1
ATOM 1351 O O . LEU B 1 13 ? -6.969 15.547 2.891 1 98.94 13 LEU B O 1
ATOM 1355 N N . ASP B 1 14 ? -9.18 15.805 2.902 1 98.75 14 ASP B N 1
ATOM 1356 C CA . ASP B 1 14 ? -9.148 17.266 2.746 1 98.75 14 ASP B CA 1
ATOM 1357 C C . ASP B 1 14 ? -8.422 17.922 3.912 1 98.75 14 ASP B C 1
ATOM 1359 O O . ASP B 1 14 ? -7.879 19.016 3.77 1 98.75 14 ASP B O 1
ATOM 1363 N N . THR B 1 15 ? -8.398 17.297 5.09 1 98.75 15 THR B N 1
ATOM 1364 C CA . THR B 1 15 ? -7.777 17.906 6.262 1 98.75 15 THR B CA 1
ATOM 1365 C C . THR B 1 15 ? -6.27 18.031 6.066 1 98.75 15 THR B C 1
ATOM 1367 O O . THR B 1 15 ? -5.605 18.766 6.805 1 98.75 15 THR B O 1
ATOM 1370 N N . PHE B 1 16 ? -5.676 17.344 5.148 1 98.75 16 PHE B N 1
ATOM 1371 C CA . PHE B 1 16 ? -4.234 17.375 4.941 1 98.75 16 PHE B CA 1
ATOM 1372 C C . PHE B 1 16 ? -3.836 18.578 4.082 1 98.75 16 PHE B C 1
ATOM 1374 O O . PHE B 1 16 ? -2.656 18.922 4 1 98.75 16 PHE B O 1
ATOM 1381 N N . LYS B 1 17 ? -4.758 19.25 3.402 1 98.25 17 LYS B N 1
ATOM 1382 C CA . LYS B 1 17 ? -4.453 20.438 2.613 1 98.25 17 LYS B CA 1
ATOM 1383 C C . LYS B 1 17 ? -3.734 21.5 3.455 1 98.25 17 LYS B C 1
ATOM 1385 O O . LYS B 1 17 ? -2.836 22.188 2.967 1 98.25 17 LYS B O 1
ATOM 1390 N N . ASP B 1 18 ? -4.051 21.641 4.68 1 96.38 18 ASP B N 1
ATOM 1391 C CA . ASP B 1 18 ? -3.393 22.578 5.586 1 96.38 18 ASP B CA 1
ATOM 1392 C C . ASP B 1 18 ? -3.061 21.906 6.918 1 96.38 18 ASP B C 1
ATOM 1394 O O . ASP B 1 18 ? -2.912 22.578 7.938 1 96.38 18 ASP B O 1
ATOM 1398 N N . LEU B 1 19 ? -3.135 20.609 6.934 1 98.12 19 LEU B N 1
ATOM 1399 C CA . LEU B 1 19 ? -2.83 19.797 8.102 1 98.12 19 LEU B CA 1
ATOM 1400 C C . LEU B 1 19 ? -3.684 20.203 9.297 1 98.12 19 LEU B C 1
ATOM 1402 O O . LEU B 1 19 ? -3.164 20.422 10.391 1 98.12 19 LEU B O 1
ATOM 1406 N N . ASP B 1 20 ? -4.992 20.297 9.078 1 98.38 20 ASP B N 1
ATOM 1407 C CA . ASP B 1 20 ? -5.973 20.734 10.062 1 98.38 20 ASP B CA 1
ATOM 1408 C C . ASP B 1 20 ? -6.25 19.625 11.078 1 98.38 20 ASP B C 1
ATOM 1410 O O . ASP B 1 20 ? -7.141 18.797 10.867 1 98.38 20 ASP B O 1
ATOM 1414 N N . LEU B 1 21 ? -5.586 19.703 12.242 1 98.25 21 LEU B N 1
ATOM 1415 C CA . LEU B 1 21 ? -5.672 18.656 13.25 1 98.25 21 LEU B CA 1
ATOM 1416 C C . LEU B 1 21 ? -7.078 18.578 13.828 1 98.25 21 LEU B C 1
ATOM 1418 O O . LEU B 1 21 ? -7.629 17.484 13.969 1 98.25 21 LEU B O 1
ATOM 1422 N N . GLU B 1 22 ? -7.613 19.672 14.18 1 98.5 22 GLU B N 1
ATOM 1423 C CA . GLU B 1 22 ? -8.938 19.672 14.797 1 98.5 22 GLU B CA 1
ATOM 1424 C C . GLU B 1 22 ? -9.977 19.031 13.883 1 98.5 22 GLU B C 1
ATOM 1426 O O . GLU B 1 22 ? -10.75 18.188 14.32 1 98.5 22 GLU B O 1
ATOM 1431 N N . ALA B 1 23 ? -10.008 19.438 12.656 1 98.75 23 ALA B N 1
ATOM 1432 C CA . ALA B 1 23 ? -10.945 18.859 11.695 1 98.75 23 ALA B CA 1
ATOM 1433 C C . ALA B 1 23 ? -10.711 17.375 11.516 1 98.75 23 ALA B C 1
ATOM 1435 O O . ALA B 1 23 ? -11.664 16.594 11.383 1 98.75 23 ALA B O 1
ATOM 1436 N N . ASN B 1 24 ? -9.422 16.969 11.453 1 98.88 24 ASN B N 1
ATOM 1437 C CA . ASN B 1 24 ? -9.094 15.555 11.297 1 98.88 24 ASN B CA 1
ATOM 1438 C C . ASN B 1 24 ? -9.633 14.711 12.445 1 98.88 24 ASN B C 1
ATOM 1440 O O . ASN B 1 24 ? -10.344 13.727 12.227 1 98.88 24 ASN B O 1
ATOM 1444 N N . LEU B 1 25 ? -9.414 15.148 13.648 1 98.75 25 LEU B N 1
ATOM 1445 C CA . LEU B 1 25 ? -9.797 14.383 14.836 1 98.75 25 LEU B CA 1
ATOM 1446 C C . LEU B 1 25 ? -11.312 14.352 14.992 1 98.75 25 LEU B C 1
ATOM 1448 O O . LEU B 1 25 ? -11.867 13.375 15.5 1 98.75 25 LEU B O 1
ATOM 1452 N N . ALA B 1 26 ? -11.977 15.391 14.547 1 98.81 26 ALA B N 1
ATOM 1453 C CA . ALA B 1 26 ? -13.438 15.469 14.664 1 98.81 26 ALA B CA 1
ATOM 1454 C C . ALA B 1 26 ? -14.117 14.375 13.859 1 98.81 26 ALA B C 1
ATOM 1456 O O . ALA B 1 26 ? -15.281 14.047 14.094 1 98.81 26 ALA B O 1
ATOM 1457 N N . LEU B 1 27 ? -13.5 13.781 12.922 1 98.94 27 LEU B N 1
ATOM 1458 C CA . LEU B 1 27 ? -14.062 12.766 12.039 1 98.94 27 LEU B CA 1
ATOM 1459 C C . LEU B 1 27 ? -13.891 11.375 12.633 1 98.94 27 LEU B C 1
ATOM 1461 O O . LEU B 1 27 ? -14.383 10.391 12.07 1 98.94 27 LEU B O 1
ATOM 1465 N N . ARG B 1 28 ? -13.188 11.25 13.75 1 98.94 28 ARG B N 1
ATOM 1466 C CA . ARG B 1 28 ? -12.766 9.984 14.336 1 98.94 28 ARG B CA 1
ATOM 1467 C C . ARG B 1 28 ? -13.531 9.695 15.625 1 98.94 28 ARG B C 1
ATOM 1469 O O . ARG B 1 28 ? -13.945 10.617 16.328 1 98.94 28 ARG B O 1
ATOM 1476 N N . THR B 1 29 ? -13.75 8.453 15.93 1 98.88 29 THR B N 1
ATOM 1477 C CA . THR B 1 29 ? -14.148 8.094 17.281 1 98.88 29 THR B CA 1
ATOM 1478 C C . THR B 1 29 ? -13.023 8.391 18.281 1 98.88 29 THR B C 1
ATOM 1480 O O . THR B 1 29 ? -11.867 8.516 17.875 1 98.88 29 THR B O 1
ATOM 1483 N N . ALA B 1 30 ? -13.312 8.484 19.547 1 98.5 30 ALA B N 1
ATOM 1484 C CA . ALA B 1 30 ? -12.336 8.82 20.578 1 98.5 30 ALA B CA 1
ATOM 1485 C C . ALA B 1 30 ? -11.25 7.75 20.672 1 98.5 30 ALA B C 1
ATOM 1487 O O . ALA B 1 30 ? -10.102 8.055 21 1 98.5 30 ALA B O 1
ATOM 1488 N N . ASP B 1 31 ? -11.586 6.512 20.344 1 98.31 31 ASP B N 1
ATOM 1489 C CA . ASP B 1 31 ? -10.648 5.402 20.484 1 98.31 31 ASP B CA 1
ATOM 1490 C C . ASP B 1 31 ? -10.086 4.996 19.125 1 98.31 31 ASP B C 1
ATOM 1492 O O . ASP B 1 31 ? -9.602 3.875 18.953 1 98.31 31 ASP B O 1
ATOM 1496 N N . CYS B 1 32 ? -10.211 5.852 18.141 1 98.75 32 CYS B N 1
ATOM 1497 C CA . CYS B 1 32 ? -9.719 5.535 16.797 1 98.75 32 CYS B CA 1
ATOM 1498 C C . CYS B 1 32 ? -8.234 5.176 16.828 1 98.75 32 CYS B C 1
ATOM 1500 O O . CYS B 1 32 ? -7.453 5.82 17.531 1 98.75 32 CYS B O 1
ATOM 1502 N N . VAL B 1 33 ? -7.867 4.137 16.094 1 98.44 33 VAL B N 1
ATOM 1503 C CA . VAL B 1 33 ? -6.477 3.74 15.914 1 98.44 33 VAL B CA 1
ATOM 1504 C C . VAL B 1 33 ? -6.055 3.959 14.461 1 98.44 33 VAL B C 1
ATOM 1506 O O . VAL B 1 33 ? -6.77 3.564 13.531 1 98.44 33 VAL B O 1
ATOM 1509 N N . HIS B 1 34 ? -4.945 4.621 14.25 1 98.31 34 HIS B N 1
ATOM 1510 C CA . HIS B 1 34 ? -4.348 4.895 12.945 1 98.31 34 HIS B CA 1
ATOM 1511 C C . HIS B 1 34 ? -3.057 4.105 12.758 1 98.31 34 HIS B C 1
ATOM 1513 O O . HIS B 1 34 ? -2.078 4.324 13.477 1 98.31 34 HIS B O 1
ATOM 1519 N N . THR B 1 35 ? -3.057 3.236 11.812 1 97.31 35 THR B N 1
ATOM 1520 C CA . THR B 1 35 ? -1.886 2.42 11.508 1 97.31 35 THR B CA 1
ATOM 1521 C C . THR B 1 35 ? -1.255 2.844 10.188 1 97.31 35 THR B C 1
ATOM 1523 O O . THR B 1 35 ? -1.939 2.926 9.164 1 97.31 35 THR B O 1
ATOM 1526 N N . ILE B 1 36 ? 0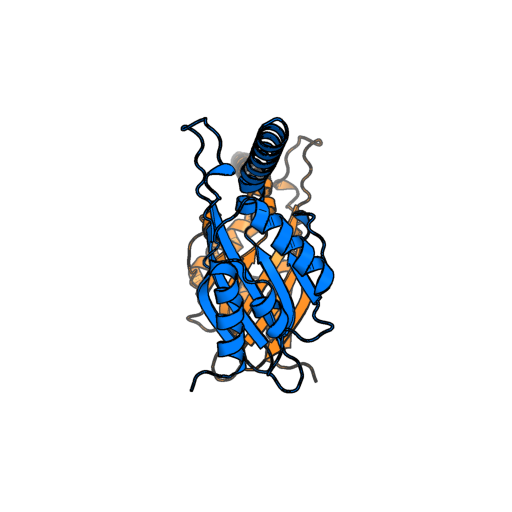.027 3.133 10.188 1 97.06 36 ILE B N 1
ATOM 1527 C CA . ILE B 1 36 ? 0.775 3.387 8.961 1 97.06 36 ILE B CA 1
ATOM 1528 C C . ILE B 1 36 ? 1.573 2.143 8.578 1 97.06 36 ILE B C 1
ATOM 1530 O O . ILE B 1 36 ? 2.25 1.547 9.422 1 97.06 36 ILE B O 1
ATOM 1534 N N . ALA B 1 37 ? 1.397 1.795 7.461 1 97 37 ALA B N 1
ATOM 1535 C CA . ALA B 1 37 ? 2.082 0.649 6.863 1 97 37 ALA B CA 1
ATOM 1536 C C . ALA B 1 37 ? 2.766 1.038 5.555 1 97 37 ALA B C 1
ATOM 1538 O O . ALA B 1 37 ? 2.467 2.086 4.98 1 97 37 ALA B O 1
ATOM 1539 N N . PRO B 1 38 ? 3.754 0.184 5.031 1 97.25 38 PRO B N 1
ATOM 1540 C CA . PRO B 1 38 ? 4.168 -1.139 5.508 1 97.25 38 PRO B CA 1
ATOM 1541 C C . PRO B 1 38 ? 5.078 -1.066 6.734 1 97.25 38 PRO B C 1
ATOM 1543 O O . PRO B 1 38 ? 5.559 0.013 7.086 1 97.25 38 PRO B O 1
ATOM 1546 N N . ALA B 1 39 ? 5.34 -2.188 7.363 1 93.25 39 ALA B N 1
ATOM 1547 C CA . ALA B 1 39 ? 6.078 -2.285 8.617 1 93.25 39 ALA B CA 1
ATOM 1548 C C . ALA B 1 39 ? 7.539 -1.886 8.43 1 93.25 39 ALA B C 1
ATOM 1550 O O . ALA B 1 39 ? 8.18 -1.392 9.359 1 93.25 39 ALA B O 1
ATOM 1551 N N . THR B 1 40 ? 8.047 -1.999 7.277 1 90.69 40 THR B N 1
ATOM 1552 C CA . THR B 1 40 ? 9.461 -1.775 7.012 1 90.69 40 THR B CA 1
ATOM 1553 C C . THR B 1 40 ? 9.82 -0.301 7.18 1 90.69 40 THR B C 1
ATOM 1555 O O . THR B 1 40 ? 10.992 0.051 7.297 1 90.69 40 THR B O 1
ATOM 1558 N N . LEU B 1 41 ? 8.883 0.573 7.094 1 90.88 41 LEU B N 1
ATOM 1559 C CA . LEU B 1 41 ? 9.125 2 7.281 1 90.88 41 LEU B CA 1
ATOM 1560 C C . LEU B 1 41 ? 9.5 2.303 8.727 1 90.88 41 LEU B C 1
ATOM 1562 O O . LEU B 1 41 ? 10.094 3.348 9.016 1 90.88 41 LEU B O 1
ATOM 1566 N N . GLY B 1 42 ? 9.117 1.396 9.617 1 87.06 42 GLY B N 1
ATOM 1567 C CA . GLY B 1 42 ? 9.469 1.573 11.016 1 87.06 42 GLY B CA 1
ATOM 1568 C C . GLY B 1 42 ? 8.695 2.684 11.695 1 87.06 42 GLY B C 1
ATOM 1569 O O . GLY B 1 42 ? 9.172 3.277 12.664 1 87.06 42 GLY B O 1
ATOM 1570 N N . VAL B 1 43 ? 7.691 3.059 11.117 1 76.56 43 VAL B N 1
ATOM 1571 C CA . VAL B 1 43 ? 6.848 4.074 11.742 1 76.56 43 VAL B CA 1
ATOM 1572 C C . VAL B 1 43 ? 6.012 3.439 12.852 1 76.56 43 VAL B C 1
ATOM 1574 O O . VAL B 1 43 ? 5.719 2.24 12.805 1 76.56 43 VAL B O 1
ATOM 1577 N N . ARG B 1 44 ? 5.711 4.098 13.961 1 68.75 44 ARG B N 1
ATOM 1578 C CA . ARG B 1 44 ? 4.918 3.627 15.094 1 68.75 44 ARG B CA 1
ATOM 1579 C C . ARG B 1 44 ? 3.674 2.883 14.617 1 68.75 44 ARG B C 1
ATOM 1581 O O . ARG B 1 44 ? 2.818 3.461 13.945 1 68.75 44 ARG B O 1
ATOM 1588 N N . PRO B 1 45 ? 3.678 1.662 15.125 1 77 45 PRO B N 1
ATOM 1589 C CA . PRO B 1 45 ? 2.471 0.911 14.773 1 77 45 PRO B CA 1
ATOM 1590 C C . PRO B 1 45 ? 1.256 1.321 15.602 1 77 45 PRO B C 1
ATOM 1592 O O . PRO B 1 45 ? 1.402 1.756 16.75 1 77 45 PRO B O 1
ATOM 1595 N N . ASN B 1 46 ? 0.197 1.693 15.133 1 89.94 46 ASN B N 1
ATOM 1596 C CA . ASN B 1 46 ? -1.106 1.897 15.758 1 89.94 46 ASN B CA 1
ATOM 1597 C C . ASN B 1 46 ? -1.144 3.189 16.562 1 89.94 46 ASN B C 1
ATOM 1599 O O . ASN B 1 46 ? -1.062 3.16 17.797 1 89.94 46 ASN B O 1
ATOM 1603 N N . MET B 1 47 ? -1.321 4.199 16.109 1 97.12 47 MET B N 1
ATOM 1604 C CA . MET B 1 47 ? -1.376 5.516 16.734 1 97.12 47 MET B CA 1
ATOM 1605 C C . MET B 1 47 ? -2.779 5.812 17.25 1 97.12 47 MET B C 1
ATOM 1607 O O . MET B 1 47 ? -3.754 5.711 16.5 1 97.12 47 MET B O 1
ATOM 1611 N N . SER B 1 48 ? -2.836 6.148 18.594 1 98.12 48 SER B N 1
ATOM 1612 C CA . SER B 1 48 ? -4.062 6.75 19.109 1 98.12 48 SER B CA 1
ATOM 1613 C C . SER B 1 48 ? -4.309 8.117 18.484 1 98.12 48 SER B C 1
ATOM 1615 O O . SER B 1 48 ? -3.455 8.641 17.75 1 98.12 48 SER B O 1
ATOM 1617 N N . ASN B 1 49 ? -5.488 8.672 18.797 1 98.62 49 ASN B N 1
ATOM 1618 C CA . ASN B 1 49 ? -5.742 10.039 18.359 1 98.62 49 ASN B CA 1
ATOM 1619 C C . ASN B 1 49 ? -4.68 11 18.891 1 98.62 49 ASN B C 1
ATOM 1621 O O . ASN B 1 49 ? -4.246 11.906 18.172 1 98.62 49 ASN B O 1
ATOM 1625 N N . HIS B 1 50 ? -4.273 10.836 20.125 1 98 50 HIS B N 1
ATOM 1626 C CA . HIS B 1 50 ? -3.234 11.664 20.719 1 98 50 HIS B CA 1
ATOM 1627 C C . HIS B 1 50 ? -1.91 11.508 19.984 1 98 50 HIS B C 1
ATOM 1629 O O . HIS B 1 50 ? -1.261 12.5 19.641 1 98 50 HIS B O 1
ATOM 1635 N N . ASP B 1 51 ? -1.486 10.258 19.766 1 97.19 51 ASP B N 1
ATOM 1636 C CA . ASP B 1 51 ? -0.233 9.984 19.078 1 97.19 51 ASP B CA 1
ATOM 1637 C C . ASP B 1 51 ? -0.246 10.578 17.672 1 97.19 51 ASP B C 1
ATOM 1639 O O . ASP B 1 51 ? 0.734 11.188 17.234 1 97.19 51 ASP B O 1
ATOM 1643 N N . PHE B 1 52 ? -1.295 10.414 16.953 1 97.75 52 PHE B N 1
ATOM 1644 C CA . PHE B 1 52 ? -1.397 10.945 15.602 1 97.75 52 PHE B CA 1
ATOM 1645 C C . PHE B 1 52 ? -1.354 12.469 15.617 1 97.75 52 PHE B C 1
ATOM 1647 O O . PHE B 1 52 ? -0.747 13.086 14.734 1 97.75 52 PHE B O 1
ATOM 1654 N N . GLY B 1 53 ? -2.104 13.016 16.562 1 97.56 53 GLY B N 1
ATOM 1655 C CA . GLY B 1 53 ? -2.041 14.461 16.688 1 97.56 53 GLY B CA 1
ATOM 1656 C C . GLY B 1 53 ? -0.624 14.984 16.828 1 97.56 53 GLY B C 1
ATOM 1657 O O . GLY B 1 53 ? -0.243 15.945 16.156 1 97.56 53 GLY B O 1
ATOM 1658 N N . ALA B 1 54 ? 0.148 14.375 17.703 1 96.44 54 ALA B N 1
ATOM 1659 C CA . ALA B 1 54 ? 1.546 14.758 17.875 1 96.44 54 ALA B CA 1
ATOM 1660 C C . ALA B 1 54 ? 2.324 14.602 16.578 1 96.44 54 ALA B C 1
ATOM 1662 O O . ALA B 1 54 ? 3.158 15.445 16.234 1 96.44 54 ALA B O 1
ATOM 1663 N N . HIS B 1 55 ? 2.105 13.562 15.898 1 94.69 55 HIS B N 1
ATOM 1664 C CA . HIS B 1 55 ? 2.74 13.312 14.609 1 94.69 55 HIS B CA 1
ATOM 1665 C C . HIS B 1 55 ? 2.398 14.406 13.602 1 94.69 55 HIS B C 1
ATOM 1667 O O . HIS B 1 55 ? 3.291 14.961 12.953 1 94.69 55 HIS B O 1
ATOM 1673 N N . LEU B 1 56 ? 1.132 14.68 13.469 1 96.69 56 LEU B N 1
ATOM 1674 C CA . LEU B 1 56 ? 0.679 15.703 12.531 1 96.69 56 LEU B CA 1
ATOM 1675 C C . LEU B 1 56 ? 1.267 17.062 12.875 1 96.69 56 LEU B C 1
ATOM 1677 O O . LEU B 1 56 ? 1.694 17.797 11.992 1 96.69 56 LEU B O 1
ATOM 1681 N N . LEU B 1 57 ? 1.273 17.391 14.117 1 95.69 57 LEU B N 1
ATOM 1682 C CA . LEU B 1 57 ? 1.821 18.672 14.562 1 95.69 57 LEU B CA 1
ATOM 1683 C C . LEU B 1 57 ? 3.316 18.75 14.273 1 95.69 57 LEU B C 1
ATOM 1685 O O . LEU B 1 57 ? 3.832 19.812 13.93 1 95.69 57 LEU B O 1
ATOM 1689 N N . SER B 1 58 ? 3.99 17.656 14.477 1 94.19 58 SER B N 1
ATOM 1690 C CA . SER B 1 58 ? 5.41 17.625 14.141 1 94.19 58 SER B CA 1
ATOM 1691 C C . SER B 1 58 ? 5.629 17.922 12.656 1 94.19 58 SER B C 1
ATOM 1693 O O . SER B 1 58 ? 6.566 18.625 12.297 1 94.19 58 SER B O 1
ATOM 1695 N N . LEU B 1 59 ? 4.836 17.359 11.781 1 95.44 59 LEU B N 1
ATOM 1696 C CA . LEU B 1 59 ? 4.934 17.625 10.352 1 95.44 59 LEU B CA 1
ATOM 1697 C C . LEU B 1 59 ? 4.68 19.109 10.055 1 95.44 59 LEU B C 1
ATOM 1699 O O . LEU B 1 59 ? 5.332 19.688 9.188 1 95.44 59 LEU B O 1
ATOM 1703 N N . LYS B 1 60 ? 3.77 19.688 10.75 1 96.12 60 LYS B N 1
ATOM 1704 C CA . LYS B 1 60 ? 3.379 21.078 10.523 1 96.12 60 LYS B CA 1
ATOM 1705 C C . LYS B 1 60 ? 4.555 22.016 10.742 1 96.12 60 LYS B C 1
ATOM 1707 O O . LYS B 1 60 ? 4.543 23.156 10.273 1 96.12 60 LYS B O 1
ATOM 1712 N N . GLU B 1 61 ? 5.496 21.609 11.516 1 95.19 61 GLU B N 1
ATOM 1713 C CA . GLU B 1 61 ? 6.66 22.453 11.766 1 95.19 61 GLU B CA 1
ATOM 1714 C C . GLU B 1 61 ? 7.398 22.781 10.469 1 95.19 61 GLU B C 1
ATOM 1716 O O . GLU B 1 61 ? 7.957 23.859 10.32 1 95.19 61 GLU B O 1
ATOM 1721 N N . PHE B 1 62 ? 7.359 21.875 9.523 1 96.06 62 PHE B N 1
ATOM 1722 C CA . PHE B 1 62 ? 8.172 22.141 8.336 1 96.06 62 PHE B CA 1
ATOM 1723 C C . PHE B 1 62 ? 7.363 21.938 7.066 1 96.06 62 PHE B C 1
ATOM 1725 O O . PHE B 1 62 ? 7.844 22.219 5.965 1 96.06 62 PHE B O 1
ATOM 1732 N N . ILE B 1 63 ? 6.152 21.422 7.172 1 97.88 63 ILE B N 1
ATOM 1733 C CA . ILE B 1 63 ? 5.281 21.219 6.016 1 97.88 63 ILE B CA 1
ATOM 1734 C C . ILE B 1 63 ? 4.117 22.203 6.07 1 97.88 63 ILE B C 1
ATOM 1736 O O . ILE B 1 63 ? 3.467 22.359 7.109 1 97.88 63 ILE B O 1
ATOM 1740 N N . LEU B 1 64 ? 3.857 22.812 4.922 1 97.88 64 LEU B N 1
ATOM 1741 C CA . LEU B 1 64 ? 2.766 23.766 4.805 1 97.88 64 LEU B CA 1
ATOM 1742 C C . LEU B 1 64 ? 1.478 23.078 4.371 1 97.88 64 LEU B C 1
ATOM 1744 O O . LEU B 1 64 ? 0.397 23.391 4.871 1 97.88 64 LEU B O 1
ATOM 1748 N N . ALA B 1 65 ? 1.594 22.203 3.424 1 98.31 65 ALA B N 1
ATOM 1749 C CA . ALA B 1 65 ? 0.397 21.609 2.832 1 98.31 65 ALA B CA 1
ATOM 1750 C C . ALA B 1 65 ? 0.698 20.234 2.246 1 98.31 65 ALA B C 1
ATOM 1752 O O . ALA B 1 65 ? 1.779 20.016 1.699 1 98.31 65 ALA B O 1
ATOM 1753 N N . ILE B 1 66 ? -0.266 19.328 2.326 1 98.56 66 ILE B N 1
ATOM 1754 C CA . ILE B 1 66 ? -0.237 18.047 1.642 1 98.56 66 ILE B CA 1
ATOM 1755 C C . ILE B 1 66 ? -1.598 17.766 1.007 1 98.56 66 ILE B C 1
ATOM 1757 O O . ILE B 1 66 ? -2.318 16.859 1.44 1 98.56 66 ILE B O 1
ATOM 1761 N N . PRO B 1 67 ? -2.02 18.484 -0.003 1 98.81 67 PRO B N 1
ATOM 1762 C CA . PRO B 1 67 ? -3.273 18.094 -0.655 1 98.81 67 PRO B CA 1
ATOM 1763 C C . PRO B 1 67 ? -3.268 16.656 -1.145 1 98.81 67 PRO B C 1
ATOM 1765 O O . PRO B 1 67 ? -2.322 16.219 -1.813 1 98.81 67 PRO B O 1
ATOM 1768 N N . VAL B 1 68 ? -4.273 15.891 -0.763 1 98.81 68 VAL B N 1
ATOM 1769 C CA . VAL B 1 68 ? -4.438 14.484 -1.126 1 98.81 68 VAL B CA 1
ATOM 1770 C C . VAL B 1 68 ? -5.59 14.336 -2.117 1 98.81 68 VAL B C 1
ATOM 1772 O O . VAL B 1 68 ? -6.684 14.859 -1.887 1 98.81 68 VAL B O 1
ATOM 1775 N N . THR B 1 69 ? -5.348 13.664 -3.215 1 98.81 69 THR B N 1
ATOM 1776 C CA . THR B 1 69 ? -6.332 13.477 -4.277 1 98.81 69 THR B CA 1
ATOM 1777 C C . THR B 1 69 ? -6.695 12 -4.422 1 98.81 69 THR B C 1
ATOM 1779 O O . THR B 1 69 ? -5.828 11.164 -4.672 1 98.81 69 THR B O 1
ATOM 1782 N N . PRO B 1 70 ? -7.988 11.688 -4.27 1 98.69 70 PRO B N 1
ATOM 1783 C CA . PRO B 1 70 ? -8.375 10.297 -4.512 1 98.69 70 PRO B CA 1
ATOM 1784 C C . PRO B 1 70 ? -8.273 9.906 -5.98 1 98.69 70 PRO B C 1
ATOM 1786 O O . PRO B 1 70 ? -8.727 10.648 -6.855 1 98.69 70 PRO B O 1
ATOM 1789 N N . LYS B 1 71 ? -7.652 8.844 -6.266 1 98.31 71 LYS B N 1
ATOM 1790 C CA . LYS B 1 71 ? -7.668 8.219 -7.586 1 98.31 71 LYS B CA 1
ATOM 1791 C C . LYS B 1 71 ? -8.906 7.352 -7.773 1 98.31 71 LYS B C 1
ATOM 1793 O O . LYS B 1 71 ? -9.539 7.383 -8.828 1 98.31 71 LYS B O 1
ATOM 1798 N N . LYS B 1 72 ? -9.172 6.566 -6.832 1 98.38 72 LYS B N 1
ATOM 1799 C CA . LYS B 1 72 ? -10.328 5.68 -6.805 1 98.38 72 LYS B CA 1
ATOM 1800 C C . LYS B 1 72 ? -10.852 5.5 -5.379 1 98.38 72 LYS B C 1
ATOM 1802 O O . LYS B 1 72 ? -10.07 5.422 -4.434 1 98.38 72 LYS B O 1
ATOM 1807 N N . ILE B 1 73 ? -12.164 5.449 -5.219 1 98.62 73 ILE B N 1
ATOM 1808 C CA . ILE B 1 73 ? -12.812 5.223 -3.934 1 98.62 73 ILE B CA 1
ATOM 1809 C C . ILE B 1 73 ? -13.664 3.957 -4.004 1 98.62 73 ILE B C 1
ATOM 1811 O O . ILE B 1 73 ? -14.516 3.822 -4.891 1 98.62 73 ILE B O 1
ATOM 1815 N N . TYR B 1 74 ? -13.367 2.986 -3.143 1 98.31 74 TYR B N 1
ATOM 1816 C CA . TYR B 1 74 ? -14.148 1.764 -2.975 1 98.31 74 TYR B CA 1
ATOM 1817 C C . TYR B 1 74 ? -14.992 1.825 -1.708 1 98.31 74 TYR B C 1
ATOM 1819 O O . TYR B 1 74 ? -14.477 2.105 -0.623 1 98.31 74 TYR B O 1
ATOM 1827 N N . GLU B 1 75 ? -16.25 1.574 -1.846 1 97.12 75 GLU B N 1
ATOM 1828 C CA . GLU B 1 75 ? -17.125 1.675 -0.68 1 97.12 75 GLU B CA 1
ATOM 1829 C C . GLU B 1 75 ? -18.062 0.476 -0.589 1 97.12 75 GLU B C 1
ATOM 1831 O O . GLU B 1 75 ? -18.562 -0.012 -1.608 1 97.12 75 GLU B O 1
ATOM 1836 N N . GLY B 1 76 ? -18.266 -0.006 0.644 1 94.44 76 GLY B N 1
ATOM 1837 C CA . GLY B 1 76 ? -19.188 -1.083 0.958 1 94.44 76 GLY B CA 1
ATOM 1838 C C . GLY B 1 76 ? -19.297 -1.369 2.443 1 94.44 76 GLY B C 1
ATOM 1839 O O . GLY B 1 76 ? -18.281 -1.467 3.133 1 94.44 76 GLY B O 1
ATOM 1840 N N . GLY B 1 77 ? -20.531 -1.532 2.889 1 92.81 77 GLY B N 1
ATOM 1841 C CA . GLY B 1 77 ? -20.703 -1.711 4.32 1 92.81 77 GLY B CA 1
ATOM 1842 C C . GLY B 1 77 ? -20.203 -0.534 5.133 1 92.81 77 GLY B C 1
ATOM 1843 O O . GLY B 1 77 ? -20.547 0.616 4.852 1 92.81 77 GLY B O 1
ATOM 1844 N N . ASN B 1 78 ? -19.453 -0.849 6.199 1 96.38 78 ASN B N 1
ATOM 1845 C CA . ASN B 1 78 ? -18.844 0.17 7.055 1 96.38 78 ASN B CA 1
ATOM 1846 C C . ASN B 1 78 ? -17.391 0.416 6.695 1 96.38 78 ASN B C 1
ATOM 1848 O O . ASN B 1 78 ? -16.547 0.573 7.578 1 96.38 78 ASN B O 1
ATOM 1852 N N . LEU B 1 79 ? -17.172 0.269 5.434 1 97.69 79 LEU B N 1
ATOM 1853 C CA . LEU B 1 79 ? -15.797 0.33 4.934 1 97.69 79 LEU B CA 1
ATOM 1854 C C . LEU B 1 79 ? -15.695 1.286 3.752 1 97.69 79 LEU B C 1
ATOM 1856 O O . LEU B 1 79 ? -16.547 1.27 2.857 1 97.69 79 LEU B O 1
ATOM 1860 N N . VAL B 1 80 ? -14.688 2.119 3.727 1 98.62 80 VAL B N 1
ATOM 1861 C CA . VAL B 1 80 ? -14.266 2.877 2.555 1 98.62 80 VAL B CA 1
ATOM 1862 C C . VAL B 1 80 ? -12.758 2.715 2.348 1 98.62 80 VAL B C 1
ATOM 1864 O O . VAL B 1 80 ? -11.969 2.953 3.268 1 98.62 80 VAL B O 1
ATOM 1867 N N . THR B 1 81 ? -12.344 2.219 1.242 1 98.88 81 THR B N 1
ATOM 1868 C CA . THR B 1 81 ? -10.945 2.176 0.818 1 98.88 81 THR B CA 1
ATOM 1869 C C . THR B 1 81 ? -10.68 3.221 -0.26 1 98.88 81 THR B C 1
ATOM 1871 O O . THR B 1 81 ? -11.453 3.357 -1.208 1 98.88 81 THR B O 1
ATOM 1874 N N . VAL B 1 82 ? -9.617 4 -0.073 1 98.94 82 VAL B N 1
ATOM 1875 C CA . VAL B 1 82 ? -9.289 5.047 -1.033 1 98.94 82 VAL B CA 1
ATOM 1876 C C . VAL B 1 82 ? -7.859 4.852 -1.536 1 98.94 82 VAL B C 1
ATOM 1878 O O . VAL B 1 82 ? -6.926 4.738 -0.739 1 98.94 82 VAL B O 1
ATOM 1881 N N . TRP B 1 83 ? -7.711 4.691 -2.779 1 98.88 83 TRP B N 1
ATOM 1882 C CA . TRP B 1 83 ? -6.438 4.875 -3.469 1 98.88 83 TRP B CA 1
ATOM 1883 C C . TRP B 1 83 ? -6.211 6.344 -3.809 1 98.88 83 TRP B C 1
ATOM 1885 O O . TRP B 1 83 ? -7.055 6.98 -4.445 1 98.88 83 TRP B O 1
ATOM 1895 N N . ALA B 1 84 ? -5.074 6.883 -3.363 1 98.88 84 ALA B N 1
ATOM 1896 C CA . ALA B 1 84 ? -4.922 8.328 -3.471 1 98.88 84 ALA B CA 1
ATOM 1897 C C . ALA B 1 84 ? -3.471 8.711 -3.752 1 98.88 84 ALA B C 1
ATOM 1899 O O . ALA B 1 84 ? -2.57 7.875 -3.631 1 98.88 84 ALA B O 1
ATOM 1900 N N . THR B 1 85 ? -3.277 9.938 -4.18 1 98.75 85 THR B N 1
ATOM 1901 C CA . THR B 1 85 ? -1.975 10.578 -4.312 1 98.75 85 THR B CA 1
ATOM 1902 C C . THR B 1 85 ? -1.953 11.914 -3.572 1 98.75 85 THR B C 1
ATOM 1904 O O . THR B 1 85 ? -3 12.422 -3.164 1 98.75 85 THR B O 1
ATOM 1907 N N . SER B 1 86 ? -0.728 12.422 -3.35 1 98.69 86 SER B N 1
ATOM 1908 C CA . SER B 1 86 ? -0.6 13.727 -2.707 1 98.69 86 SER B CA 1
ATOM 1909 C C . SER B 1 86 ? 0.581 14.508 -3.271 1 98.69 86 SER B C 1
ATOM 1911 O O . SER B 1 86 ? 1.451 13.938 -3.932 1 98.69 86 SER B O 1
ATOM 1913 N N . GLU B 1 87 ? 0.573 15.797 -3.027 1 98.12 87 GLU B N 1
ATOM 1914 C CA . GLU B 1 87 ? 1.679 16.719 -3.293 1 98.12 87 GLU B CA 1
ATOM 1915 C C . GLU B 1 87 ? 2.031 17.531 -2.051 1 98.12 87 GLU B C 1
ATOM 1917 O O . GLU B 1 87 ? 1.21 18.297 -1.554 1 98.12 87 GLU B O 1
ATOM 1922 N N . THR B 1 88 ? 3.285 17.453 -1.63 1 98.12 88 THR B N 1
ATOM 1923 C CA . THR B 1 88 ? 3.695 18.109 -0.396 1 98.12 88 THR B CA 1
ATOM 1924 C C . THR B 1 88 ? 4.324 19.469 -0.694 1 98.12 88 THR B C 1
ATOM 1926 O O . THR B 1 88 ? 5.113 19.609 -1.632 1 98.12 88 THR B O 1
ATOM 1929 N N . THR B 1 89 ? 3.967 20.438 0.019 1 98 89 THR B N 1
ATOM 1930 C CA . THR B 1 89 ? 4.621 21.75 0.003 1 98 89 THR B CA 1
ATOM 1931 C C . THR B 1 89 ? 5.344 22 1.32 1 98 89 THR B C 1
ATOM 1933 O O . THR B 1 89 ? 4.711 22.141 2.369 1 98 89 THR B O 1
ATOM 1936 N N . PHE B 1 90 ? 6.652 22.141 1.261 1 97.88 90 PHE B N 1
ATOM 1937 C CA . PHE B 1 90 ? 7.438 22.484 2.439 1 97.88 90 PHE B CA 1
ATOM 1938 C C . PHE B 1 90 ? 7.344 23.969 2.738 1 97.88 90 PHE B C 1
ATOM 1940 O O . PHE B 1 90 ? 7.199 24.781 1.825 1 97.88 90 PHE B O 1
ATOM 1947 N N . ARG B 1 91 ? 7.418 24.266 3.986 1 97.06 91 ARG B N 1
ATOM 1948 C CA . ARG B 1 91 ? 7.543 25.672 4.355 1 97.06 91 ARG B CA 1
ATOM 1949 C C . ARG B 1 91 ? 8.852 26.266 3.83 1 97.06 91 ARG B C 1
ATOM 1951 O O . ARG B 1 91 ? 9.883 25.594 3.824 1 97.06 91 ARG B O 1
ATOM 1958 N N . GLU B 1 92 ? 8.781 27.547 3.473 1 95.62 92 GLU B N 1
ATOM 1959 C CA . GLU B 1 92 ? 9.969 28.188 2.916 1 95.62 92 GLU B CA 1
ATOM 1960 C C . GLU B 1 92 ? 11.117 28.172 3.914 1 95.62 92 GLU B C 1
ATOM 1962 O O . GLU B 1 92 ? 12.273 27.938 3.537 1 95.62 92 GLU B O 1
ATOM 1967 N N . GLN B 1 93 ? 10.82 28.359 5.156 1 94.94 93 GLN B N 1
ATOM 1968 C CA . GLN B 1 93 ? 11.844 28.406 6.195 1 94.94 93 GLN B CA 1
ATOM 1969 C C . GLN B 1 93 ? 12.477 27.031 6.402 1 94.94 93 GLN B C 1
ATOM 1971 O O . GLN B 1 93 ? 13.547 26.922 7.004 1 94.94 93 GLN B O 1
ATOM 1976 N N . ALA B 1 94 ? 11.805 26 5.906 1 96.62 94 ALA B N 1
ATOM 1977 C CA . ALA B 1 94 ? 12.297 24.641 6.094 1 96.62 94 ALA B CA 1
ATOM 1978 C C . ALA B 1 94 ? 13.266 24.25 4.977 1 96.62 94 ALA B C 1
ATOM 1980 O O . ALA B 1 94 ? 13.984 23.2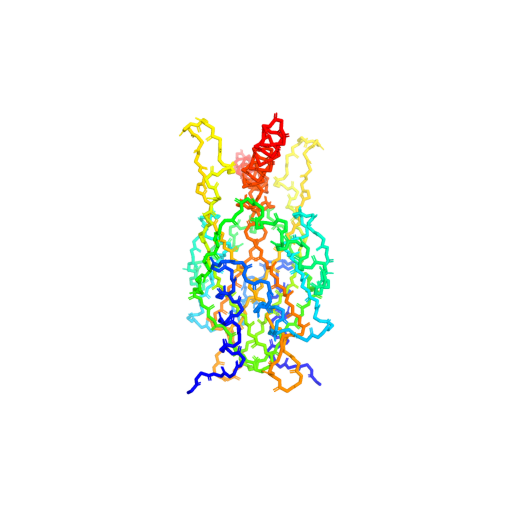5 5.09 1 96.62 94 ALA B O 1
ATOM 1981 N N . LYS B 1 95 ? 13.305 24.984 3.951 1 95.94 95 LYS B N 1
ATOM 1982 C CA . LYS B 1 95 ? 14.156 24.688 2.805 1 95.94 95 LYS B CA 1
ATOM 1983 C C . LYS B 1 95 ? 15.562 25.25 3 1 95.94 95 LYS B C 1
ATOM 1985 O O . LYS B 1 95 ? 15.742 26.281 3.648 1 95.94 95 LYS B O 1
ATOM 1990 N N . ASP B 1 96 ? 16.453 24.406 2.332 1 91.88 96 ASP B N 1
ATOM 1991 C CA . ASP B 1 96 ? 17.828 24.906 2.393 1 91.88 96 ASP B CA 1
ATOM 1992 C C . ASP B 1 96 ? 18.047 26.047 1.408 1 91.88 96 ASP B C 1
ATOM 1994 O O . ASP B 1 96 ? 17.203 26.328 0.567 1 91.88 96 ASP B O 1
ATOM 1998 N N . LYS B 1 97 ? 19.312 26.656 1.632 1 88 97 LYS B N 1
ATOM 1999 C CA . LYS B 1 97 ? 19.75 27.688 0.708 1 88 97 LYS B CA 1
ATOM 2000 C C . LYS B 1 97 ? 20.375 27.094 -0.544 1 88 97 LYS B C 1
ATOM 2002 O O . LYS B 1 97 ? 20.656 27.797 -1.507 1 88 97 LYS B O 1
ATOM 2007 N N . ASP B 1 98 ? 20.531 25.812 -0.426 1 90.25 98 ASP B N 1
ATOM 2008 C CA . ASP B 1 98 ? 21.047 25.078 -1.577 1 90.25 98 ASP B CA 1
ATOM 2009 C C . ASP B 1 98 ? 19.969 24.938 -2.654 1 90.25 98 ASP B C 1
ATOM 2011 O O . ASP B 1 98 ? 19.078 24.078 -2.545 1 90.25 98 ASP B O 1
ATOM 2015 N N . SER B 1 99 ? 20.016 25.625 -3.695 1 87.88 99 SER B N 1
ATOM 2016 C CA . SER B 1 99 ? 19 25.703 -4.73 1 87.88 99 SER B CA 1
ATOM 2017 C C . SER B 1 99 ? 19 24.453 -5.598 1 87.88 99 SER B C 1
ATOM 2019 O O . SER B 1 99 ? 18.094 24.25 -6.41 1 87.88 99 SER B O 1
ATOM 2021 N N . THR B 1 100 ? 19.922 23.578 -5.375 1 92.31 100 THR B N 1
ATOM 2022 C CA . THR B 1 100 ? 20 22.375 -6.203 1 92.31 100 THR B CA 1
ATOM 2023 C C . THR B 1 100 ? 19.109 21.266 -5.645 1 92.31 100 THR B C 1
ATOM 2025 O O . THR B 1 100 ? 18.875 20.266 -6.309 1 92.31 100 THR B O 1
ATOM 2028 N N . VAL B 1 101 ? 18.688 21.562 -4.441 1 94.5 101 VAL B N 1
ATOM 2029 C CA . VAL B 1 101 ? 17.859 20.547 -3.812 1 94.5 101 VAL B CA 1
ATOM 2030 C C . VAL B 1 101 ? 16.438 20.625 -4.363 1 94.5 101 VAL B C 1
ATOM 2032 O O . VAL B 1 101 ? 15.836 21.703 -4.398 1 94.5 101 VAL B O 1
ATOM 2035 N N . ASP B 1 102 ? 15.875 19.5 -4.816 1 95.62 102 ASP B N 1
ATOM 2036 C CA . ASP B 1 102 ? 14.484 19.391 -5.238 1 95.62 102 ASP B CA 1
ATOM 2037 C C . ASP B 1 102 ? 13.578 19.062 -4.055 1 95.62 102 ASP B C 1
ATOM 2039 O O . ASP B 1 102 ? 13.617 17.953 -3.521 1 95.62 102 ASP B O 1
ATOM 2043 N N . TRP B 1 103 ? 12.766 20.016 -3.664 1 96.62 103 TRP B N 1
ATOM 2044 C CA . TRP B 1 103 ? 11.922 19.891 -2.479 1 96.62 103 TRP B CA 1
ATOM 2045 C C . TRP B 1 103 ? 10.539 19.359 -2.846 1 96.62 103 TRP B C 1
ATOM 2047 O O . TRP B 1 103 ? 9.609 19.438 -2.039 1 96.62 103 TRP B O 1
ATOM 2057 N N . SER B 1 104 ? 10.414 18.875 -4.086 1 95.25 104 SER B N 1
ATOM 2058 C CA . SER B 1 104 ? 9.156 18.266 -4.488 1 95.25 104 SER B CA 1
ATOM 2059 C C . SER B 1 104 ? 9.016 16.859 -3.93 1 95.25 104 SER B C 1
ATOM 2061 O O . SER B 1 104 ? 9.953 16.062 -4.02 1 95.25 104 SER B O 1
ATOM 2063 N N . TYR B 1 105 ? 7.891 16.609 -3.338 1 97 105 TYR B N 1
ATOM 2064 C CA . TYR B 1 105 ? 7.578 15.266 -2.85 1 97 105 TYR B CA 1
ATOM 2065 C C . TYR B 1 105 ? 6.121 14.914 -3.127 1 97 105 TYR B C 1
ATOM 2067 O O . TYR B 1 105 ? 5.207 15.586 -2.646 1 97 105 TYR B O 1
ATOM 2075 N N . GLU B 1 106 ? 5.953 13.883 -3.896 1 97.56 106 GLU B N 1
ATOM 2076 C CA . GLU B 1 106 ? 4.645 13.30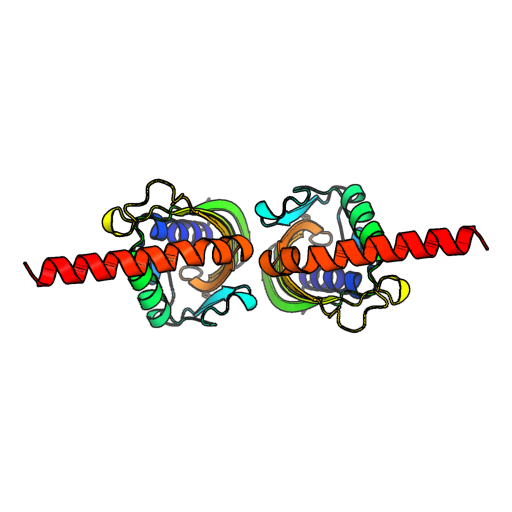5 -4.188 1 97.56 106 GLU B CA 1
ATOM 2077 C C . GLU B 1 106 ? 4.477 11.945 -3.527 1 97.56 106 GLU B C 1
ATOM 2079 O O . GLU B 1 106 ? 5.387 11.109 -3.566 1 97.56 106 GLU B O 1
ATOM 2084 N N . GLY B 1 107 ? 3.309 11.742 -2.859 1 97.75 107 GLY B N 1
ATOM 2085 C CA . GLY B 1 107 ? 3.021 10.461 -2.223 1 97.75 107 GLY B CA 1
ATOM 2086 C C . GLY B 1 107 ? 1.917 9.688 -2.914 1 97.75 107 GLY B C 1
ATOM 2087 O O . GLY B 1 107 ? 1.143 10.25 -3.688 1 97.75 107 GLY B O 1
ATOM 2088 N N . GLU B 1 108 ? 1.842 8.414 -2.736 1 98.5 108 GLU B N 1
ATOM 2089 C CA . GLU B 1 108 ? 0.769 7.512 -3.137 1 98.5 108 GLU B CA 1
ATOM 2090 C C . GLU B 1 108 ? 0.391 6.566 -2 1 98.5 108 GLU B C 1
ATOM 2092 O O . GLU B 1 108 ? 1.253 6.133 -1.233 1 98.5 108 GLU B O 1
ATOM 2097 N N . TYR B 1 109 ? -0.931 6.238 -1.902 1 97.81 109 TYR B N 1
ATOM 2098 C CA . TYR B 1 109 ? -1.451 5.617 -0.689 1 97.81 109 TYR B CA 1
ATOM 2099 C C . TYR B 1 109 ? -2.643 4.723 -1.004 1 97.81 109 TYR B C 1
ATOM 2101 O O . TYR B 1 109 ? -3.391 4.98 -1.95 1 97.81 109 TYR B O 1
ATOM 2109 N N . ILE B 1 110 ? -2.791 3.791 -0.134 1 98.88 110 ILE B N 1
ATOM 2110 C CA . ILE B 1 110 ? -4.102 3.211 0.125 1 98.88 110 ILE B CA 1
ATOM 2111 C C . ILE B 1 110 ? -4.551 3.557 1.543 1 98.88 110 ILE B C 1
ATOM 2113 O O . ILE B 1 110 ? -3.832 3.295 2.51 1 98.88 110 ILE B O 1
ATOM 2117 N N . PHE B 1 111 ? -5.691 4.164 1.698 1 98.94 111 PHE B N 1
ATOM 2118 C CA . PHE B 1 111 ? -6.355 4.305 2.99 1 98.94 111 PHE B CA 1
ATOM 2119 C C . PHE B 1 111 ? -7.5 3.311 3.121 1 98.94 111 PHE B C 1
ATOM 2121 O O . PHE B 1 111 ? -8.336 3.197 2.223 1 98.94 111 PHE B O 1
ATOM 2128 N N . VAL B 1 112 ? -7.539 2.592 4.195 1 98.88 112 VAL B N 1
ATOM 2129 C CA . VAL B 1 112 ? -8.688 1.77 4.555 1 98.88 112 VAL B CA 1
ATOM 2130 C C . VAL B 1 112 ? -9.359 2.334 5.809 1 98.88 112 VAL B C 1
ATOM 2132 O O . VAL B 1 112 ? -8.766 2.338 6.887 1 98.88 112 VAL B O 1
ATOM 2135 N N . PHE B 1 113 ? -10.562 2.807 5.645 1 98.94 113 PHE B N 1
ATOM 2136 C CA . PHE B 1 113 ? -11.336 3.371 6.738 1 98.94 113 PHE B CA 1
ATOM 2137 C C . PHE B 1 113 ? -12.414 2.393 7.203 1 98.94 113 PHE B C 1
ATOM 2139 O O . PHE B 1 113 ? -13.258 1.968 6.41 1 98.94 113 PHE B O 1
ATOM 2146 N N . THR B 1 114 ? -12.391 2.057 8.477 1 98.75 114 THR B N 1
ATOM 2147 C CA . THR B 1 114 ? -13.484 1.337 9.109 1 98.75 114 THR B CA 1
ATOM 2148 C C . THR B 1 114 ? -14.281 2.262 10.023 1 98.75 114 THR B C 1
ATOM 2150 O O . THR B 1 114 ? -13.711 2.947 10.875 1 98.75 114 THR B O 1
ATOM 2153 N N . PHE B 1 115 ? -15.547 2.252 9.82 1 98.75 115 PHE B N 1
ATOM 2154 C CA . PHE B 1 115 ? -16.406 3.176 10.555 1 98.75 115 PHE B CA 1
ATOM 2155 C C . PHE B 1 115 ? -17.047 2.484 11.75 1 98.75 115 PHE B C 1
ATOM 2157 O O . PHE B 1 115 ? -17.094 1.255 11.812 1 98.75 115 PHE B O 1
ATOM 2164 N N . ASN B 1 116 ? -17.469 3.275 12.711 1 98.31 116 ASN B N 1
ATOM 2165 C CA . ASN B 1 116 ? -18.25 2.742 13.82 1 98.31 116 ASN B CA 1
ATOM 2166 C C . ASN B 1 116 ? -19.625 2.242 13.344 1 98.31 116 ASN B C 1
ATOM 2168 O O . ASN B 1 116 ? -19.969 2.389 12.172 1 98.31 116 ASN B O 1
ATOM 2172 N N . GLN B 1 117 ? -20.359 1.676 14.195 1 96.5 117 GLN B N 1
ATOM 2173 C CA . GLN B 1 117 ? -21.609 1.01 13.836 1 96.5 117 GLN B CA 1
ATOM 2174 C C . GLN B 1 117 ? -22.578 1.986 13.188 1 96.5 117 GLN B C 1
ATOM 2176 O O . GLN B 1 117 ? -23.281 1.639 12.227 1 96.5 117 GLN B O 1
ATOM 2181 N N . THR B 1 118 ? -22.656 3.277 13.68 1 97.12 118 THR B N 1
ATOM 2182 C CA . THR B 1 118 ? -23.578 4.266 13.156 1 97.12 118 THR B CA 1
ATOM 2183 C C . THR B 1 118 ? -23.094 4.805 11.812 1 97.12 118 THR B C 1
ATOM 2185 O O . THR B 1 118 ? -23.859 5.434 11.078 1 97.12 118 THR B O 1
ATOM 2188 N N . GLY B 1 119 ? -21.859 4.586 11.43 1 97.5 119 GLY B N 1
ATOM 2189 C CA . GLY B 1 119 ? -21.297 4.973 10.148 1 97.5 119 GLY B CA 1
ATOM 2190 C C . GLY B 1 119 ? -20.969 6.453 10.062 1 97.5 119 GLY B C 1
ATOM 2191 O O . GLY B 1 119 ? -20.75 6.984 8.969 1 97.5 119 GLY B O 1
ATOM 2192 N N . ASP B 1 120 ? -20.891 7.121 11.211 1 98.25 120 ASP B N 1
ATOM 2193 C CA . ASP B 1 120 ? -20.734 8.57 11.156 1 98.25 120 ASP B CA 1
ATOM 2194 C C . ASP B 1 120 ? -19.359 8.992 11.68 1 98.25 120 ASP B C 1
ATOM 2196 O O . ASP B 1 120 ? -19.016 10.172 11.633 1 98.25 120 ASP B O 1
ATOM 2200 N N . LYS B 1 121 ? -18.516 8.023 12.164 1 98.88 121 LYS B N 1
ATOM 2201 C CA . LYS B 1 121 ? -17.141 8.289 12.602 1 98.88 121 LYS B CA 1
ATOM 2202 C C . LYS B 1 121 ? -16.203 7.172 12.164 1 98.88 121 LYS B C 1
ATOM 2204 O O . LYS B 1 121 ? -16.609 6.012 12.078 1 98.88 121 LYS B O 1
ATOM 2209 N N . ILE B 1 122 ? -14.969 7.531 11.945 1 98.94 122 ILE B N 1
ATOM 2210 C CA . ILE B 1 122 ? -13.938 6.559 11.609 1 98.94 122 ILE B CA 1
ATOM 2211 C C . ILE B 1 122 ? -13.398 5.914 12.891 1 98.94 122 ILE B C 1
ATOM 2213 O O . ILE B 1 122 ? -12.992 6.609 13.82 1 98.94 122 ILE B O 1
ATOM 2217 N N . GLN B 1 123 ? -13.398 4.629 12.898 1 98.81 123 GLN B N 1
ATOM 2218 C CA . GLN B 1 123 ? -12.938 3.9 14.078 1 98.81 123 GLN B CA 1
ATOM 2219 C C . GLN B 1 123 ? -11.531 3.348 13.867 1 98.81 123 GLN B C 1
ATOM 2221 O O . GLN B 1 123 ? -10.758 3.227 14.82 1 98.81 123 GLN B O 1
ATOM 2226 N N . HIS B 1 124 ? -11.141 2.963 12.664 1 98.69 124 HIS B N 1
ATOM 2227 C CA . HIS B 1 124 ? -9.812 2.475 12.328 1 98.69 124 HIS B CA 1
ATOM 2228 C C . HIS B 1 124 ? -9.344 3.018 10.984 1 98.69 124 HIS B C 1
ATOM 2230 O O . HIS B 1 124 ? -10.141 3.125 10.047 1 98.69 124 HIS B O 1
ATOM 2236 N N . ILE B 1 125 ? -8.062 3.32 10.891 1 98.81 125 ILE B N 1
ATOM 2237 C CA . ILE B 1 125 ? -7.434 3.781 9.656 1 98.81 125 ILE B CA 1
ATOM 2238 C C . ILE B 1 125 ? -6.168 2.967 9.391 1 98.81 125 ILE B C 1
ATOM 2240 O O . ILE B 1 125 ? -5.27 2.908 10.234 1 98.81 125 ILE B O 1
ATOM 2244 N N . LEU B 1 126 ? -6.125 2.348 8.359 1 98.44 126 LEU B N 1
ATOM 2245 C CA . LEU B 1 126 ? -4.895 1.791 7.812 1 98.44 126 LEU B CA 1
ATOM 2246 C C . LEU B 1 126 ? -4.406 2.617 6.629 1 98.44 126 LEU B C 1
ATOM 2248 O O . LEU B 1 126 ? -5.133 2.803 5.652 1 98.44 126 LEU B O 1
ATOM 2252 N N . GLU B 1 127 ? -3.252 3.199 6.742 1 98.44 127 GLU B N 1
ATOM 2253 C CA . GLU B 1 127 ? -2.582 3.975 5.699 1 98.44 127 GLU B CA 1
ATOM 2254 C C . GLU B 1 127 ? -1.354 3.238 5.172 1 98.44 127 GLU B C 1
ATOM 2256 O O . GLU B 1 127 ? -0.315 3.195 5.832 1 98.44 127 GLU B O 1
ATOM 2261 N N . PHE B 1 128 ? -1.504 2.688 4.027 1 98.38 128 PHE B N 1
ATOM 2262 C CA . PHE B 1 128 ? -0.396 2.01 3.365 1 98.38 128 PHE B CA 1
ATOM 2263 C C . PHE B 1 128 ? 0.259 2.922 2.336 1 98.38 128 PHE B C 1
ATOM 2265 O O . PHE B 1 128 ? -0.386 3.346 1.374 1 98.38 128 PHE B O 1
ATOM 2272 N N . VAL B 1 129 ? 1.522 3.201 2.49 1 97.81 129 VAL B N 1
ATOM 2273 C CA . VAL B 1 129 ? 2.131 4.262 1.696 1 97.81 129 VAL B CA 1
ATOM 2274 C C . VAL B 1 129 ? 3.16 3.668 0.737 1 97.81 129 VAL B C 1
ATOM 2276 O O . VAL B 1 129 ? 3.598 2.529 0.916 1 97.81 129 VAL B O 1
ATOM 2279 N N . ASP B 1 130 ? 3.547 4.383 -0.305 1 97.56 130 ASP B N 1
ATOM 2280 C CA . ASP B 1 130 ? 4.684 4.086 -1.174 1 97.56 130 ASP B CA 1
ATOM 2281 C C . ASP B 1 130 ? 6 4.215 -0.415 1 97.56 130 ASP B C 1
ATOM 2283 O O . ASP B 1 130 ? 6.582 5.301 -0.343 1 97.56 130 ASP B O 1
ATOM 2287 N N . SER B 1 131 ? 6.453 3.119 0.089 1 96.75 131 SER B N 1
ATOM 2288 C CA . SER B 1 131 ? 7.57 3.121 1.026 1 96.75 131 SER B CA 1
ATOM 2289 C C . SER B 1 131 ? 8.852 3.604 0.356 1 96.75 131 SER B C 1
ATOM 2291 O O . SER B 1 131 ? 9.703 4.227 0.999 1 96.75 131 SER B O 1
ATOM 2293 N N . LYS B 1 132 ? 9.078 3.293 -0.9 1 95.75 132 LYS B N 1
ATOM 2294 C CA . LYS B 1 132 ? 10.25 3.768 -1.628 1 95.75 132 LYS B CA 1
ATOM 2295 C C . LYS B 1 132 ? 10.297 5.293 -1.659 1 95.75 132 LYS B C 1
ATOM 2297 O O . LYS B 1 132 ? 11.336 5.895 -1.38 1 95.75 132 LYS B O 1
ATOM 2302 N N . LYS B 1 133 ? 9.164 5.875 -1.977 1 96.25 133 LYS B N 1
ATOM 2303 C CA . LYS B 1 133 ? 9.102 7.332 -2.025 1 96.25 133 LYS B CA 1
ATOM 2304 C C . LYS B 1 133 ? 9.305 7.941 -0.642 1 96.25 133 LYS B C 1
ATOM 2306 O O . LYS B 1 133 ? 9.961 8.969 -0.502 1 96.25 133 LYS B O 1
ATOM 2311 N N . VAL B 1 134 ? 8.727 7.32 0.369 1 95.75 134 VAL B N 1
ATOM 2312 C CA . VAL B 1 134 ? 8.867 7.824 1.731 1 95.75 134 VAL B CA 1
ATOM 2313 C C . VAL B 1 134 ? 10.336 7.762 2.152 1 95.75 134 VAL B C 1
ATOM 2315 O O . VAL B 1 134 ? 10.867 8.719 2.725 1 95.75 134 VAL B O 1
ATOM 2318 N N . GLU B 1 135 ? 10.961 6.66 1.863 1 94.12 135 GLU B N 1
ATOM 2319 C CA . GLU B 1 135 ? 12.367 6.512 2.227 1 94.12 135 GLU B CA 1
ATOM 2320 C C . GLU B 1 135 ? 13.227 7.578 1.555 1 94.12 135 GLU B C 1
ATOM 2322 O O . GLU B 1 135 ? 14.141 8.133 2.174 1 94.12 135 GLU B O 1
ATOM 2327 N N . ASN B 1 136 ? 12.969 7.836 0.33 1 91.69 136 ASN B N 1
ATOM 2328 C CA . ASN B 1 136 ? 13.703 8.875 -0.388 1 91.69 136 ASN B CA 1
ATOM 2329 C C . ASN B 1 136 ? 13.438 10.258 0.196 1 91.69 136 ASN B C 1
ATOM 2331 O O . ASN B 1 136 ? 14.336 11.102 0.225 1 91.69 136 ASN B O 1
ATOM 2335 N N . ALA B 1 137 ? 12.258 10.484 0.688 1 94.5 137 ALA B N 1
ATOM 2336 C CA . ALA B 1 137 ? 11.859 11.797 1.201 1 94.5 137 ALA B CA 1
ATOM 2337 C C . ALA B 1 137 ? 12.406 12.023 2.605 1 94.5 137 ALA B C 1
ATOM 2339 O O . ALA B 1 137 ? 12.438 13.156 3.09 1 94.5 137 ALA B O 1
ATOM 2340 N N . ARG B 1 138 ? 12.836 10.969 3.262 1 93.62 138 ARG B N 1
ATOM 2341 C CA . ARG B 1 138 ? 13.352 11.102 4.621 1 93.62 138 ARG B CA 1
ATOM 2342 C C . ARG B 1 138 ? 14.523 12.078 4.668 1 93.62 138 ARG B C 1
ATOM 2344 O O . ARG B 1 138 ? 14.695 12.797 5.656 1 93.62 138 ARG B O 1
ATOM 2351 N N . VAL B 1 139 ? 15.297 12.125 3.645 1 93.88 139 VAL B N 1
ATOM 2352 C CA . VAL B 1 139 ? 16.406 13.062 3.564 1 93.88 139 VAL B CA 1
ATOM 2353 C C . VAL B 1 139 ? 15.883 14.492 3.621 1 93.88 139 VAL B C 1
ATOM 2355 O O . VAL B 1 139 ? 16.438 15.336 4.336 1 93.88 139 VAL B O 1
ATOM 2358 N N . LEU B 1 140 ? 14.867 14.727 2.859 1 96.25 140 LEU B N 1
ATOM 2359 C CA . LEU B 1 140 ? 14.25 16.047 2.852 1 96.25 140 LEU B CA 1
ATOM 2360 C C . LEU B 1 140 ? 13.688 16.391 4.223 1 96.25 140 LEU B C 1
ATOM 2362 O O . LEU B 1 140 ? 13.805 17.531 4.68 1 96.25 140 LEU B O 1
ATOM 2366 N N . PHE B 1 141 ? 13.109 15.438 4.852 1 94.81 141 PHE B N 1
ATOM 2367 C CA . PHE B 1 141 ? 12.508 15.672 6.16 1 94.81 141 PHE B CA 1
ATOM 2368 C C . PHE B 1 141 ? 13.578 16 7.191 1 94.81 141 PHE B C 1
ATOM 2370 O O . PHE B 1 141 ? 13.391 16.906 8.016 1 94.81 141 PHE B O 1
ATOM 2377 N N . ARG B 1 142 ? 14.609 15.32 7.105 1 94.75 142 ARG B N 1
ATOM 2378 C CA . ARG B 1 142 ? 15.711 15.594 8.023 1 94.75 142 ARG B CA 1
ATOM 2379 C C . ARG B 1 142 ? 16.297 16.984 7.781 1 94.75 142 ARG B C 1
ATOM 2381 O O . ARG B 1 142 ? 16.562 17.719 8.734 1 94.75 142 ARG B O 1
ATOM 2388 N N . ARG B 1 143 ? 16.516 17.266 6.57 1 95.81 143 ARG B N 1
ATOM 2389 C CA . ARG B 1 143 ? 17.016 18.594 6.219 1 95.81 143 ARG B CA 1
ATOM 2390 C C . ARG B 1 143 ? 16.062 19.688 6.684 1 95.81 143 ARG B C 1
ATOM 2392 O O . ARG B 1 143 ? 16.5 20.703 7.242 1 95.81 143 ARG B O 1
ATOM 2399 N N . ALA B 1 144 ? 14.836 19.5 6.43 1 97.25 144 ALA B N 1
ATOM 2400 C CA . ALA B 1 144 ? 13.82 20.469 6.82 1 97.25 144 ALA B CA 1
ATOM 2401 C C . ALA B 1 144 ? 13.836 20.703 8.328 1 97.25 144 ALA B C 1
ATOM 2403 O O . ALA B 1 144 ? 13.781 21.844 8.797 1 97.25 144 ALA B O 1
ATOM 2404 N N . ALA B 1 145 ? 13.883 19.656 9.039 1 94 145 ALA B N 1
ATOM 2405 C CA . ALA B 1 145 ? 13.906 19.75 10.492 1 94 145 ALA B CA 1
ATOM 2406 C C . ALA B 1 145 ? 15.133 20.516 10.977 1 94 145 ALA B C 1
ATOM 2408 O O . ALA B 1 145 ? 15.039 21.328 11.891 1 94 145 ALA B O 1
ATOM 2409 N N . ARG B 1 146 ? 16.188 20.234 10.406 1 94.44 146 ARG B N 1
ATOM 2410 C CA . ARG B 1 146 ? 17.422 20.922 10.75 1 94.44 146 ARG B CA 1
ATOM 2411 C C . ARG B 1 146 ? 17.328 22.422 10.461 1 94.44 146 ARG B C 1
ATOM 2413 O O . ARG B 1 146 ? 17.734 23.25 11.273 1 94.44 146 ARG B O 1
ATOM 2420 N N . ASN B 1 147 ? 16.844 22.719 9.344 1 95.31 147 ASN B N 1
ATOM 2421 C CA . ASN B 1 147 ? 16.719 24.109 8.93 1 95.31 147 ASN B CA 1
ATOM 2422 C C . ASN B 1 147 ? 15.781 24.891 9.852 1 95.31 147 ASN B C 1
ATOM 2424 O O . ASN B 1 147 ? 16.047 26.047 10.18 1 95.31 147 ASN B O 1
ATOM 2428 N N . ILE B 1 148 ? 14.703 24.297 10.25 1 94.69 148 ILE B N 1
ATOM 2429 C CA . ILE B 1 148 ? 13.766 24.922 11.172 1 94.69 148 ILE B CA 1
ATOM 2430 C C . ILE B 1 148 ? 14.453 25.172 12.508 1 94.69 148 ILE B C 1
ATOM 2432 O O . ILE B 1 148 ? 14.297 26.25 13.102 1 94.69 148 ILE B O 1
ATOM 2436 N N . ALA B 1 149 ? 15.164 24.219 12.922 1 92 149 ALA B N 1
ATOM 2437 C CA . ALA B 1 149 ? 15.875 24.359 14.188 1 92 149 ALA B CA 1
ATOM 2438 C C . ALA B 1 149 ? 16.891 25.5 14.133 1 92 149 ALA B C 1
ATOM 2440 O O . ALA B 1 149 ? 17.031 26.25 15.094 1 92 149 ALA B O 1
ATOM 2441 N N . GLU B 1 150 ? 17.625 25.594 13.125 1 90.44 150 GLU B N 1
ATOM 2442 C CA . GLU B 1 150 ? 18.625 26.641 12.945 1 90.44 150 GLU B CA 1
ATOM 2443 C C . GLU B 1 150 ? 17.953 28.016 12.898 1 90.44 150 GLU B C 1
ATOM 2445 O O . GLU B 1 150 ? 18.484 28.984 13.445 1 90.44 150 GLU B O 1
ATOM 2450 N N . GLU B 1 151 ? 16.859 28.062 12.227 1 87.06 151 GLU B N 1
ATOM 2451 C CA . GLU B 1 151 ? 16.125 29.328 12.133 1 87.06 151 GLU B CA 1
ATOM 2452 C C . GLU B 1 151 ? 15.609 29.766 13.492 1 87.06 151 GLU B C 1
ATOM 2454 O O . GLU B 1 151 ? 15.617 30.953 13.82 1 87.06 151 GLU B O 1
ATOM 2459 N N . ASN B 1 152 ? 15.148 28.781 14.242 1 85.88 152 ASN B N 1
ATOM 2460 C CA . ASN B 1 152 ? 14.633 29.062 15.57 1 85.88 152 ASN B CA 1
ATOM 2461 C C . ASN B 1 152 ? 15.734 29.516 16.516 1 85.88 152 ASN B C 1
ATOM 2463 O O . ASN B 1 152 ? 15.508 30.344 17.406 1 85.88 152 ASN B O 1
ATOM 2467 N N . SER B 1 153 ? 16.828 28.969 16.312 1 85.62 153 SER B N 1
ATOM 2468 C CA . SER B 1 153 ? 17.969 29.359 17.125 1 85.62 153 SER B CA 1
ATOM 2469 C C . SER B 1 153 ? 18.438 30.766 16.797 1 85.62 153 SER B C 1
ATOM 2471 O O . SER B 1 153 ? 18.828 31.516 17.703 1 85.62 153 SER B O 1
ATOM 2473 N N . THR B 1 154 ? 18.375 31.156 15.609 1 81.94 154 THR B N 1
ATOM 2474 C CA . THR B 1 154 ? 18.812 32.5 15.188 1 81.94 154 THR B CA 1
ATOM 2475 C C . THR B 1 154 ? 17.812 33.562 15.633 1 81.94 154 THR B C 1
ATOM 2477 O O . THR B 1 154 ? 18.188 34.688 15.953 1 81.94 154 THR B O 1
ATOM 2480 N N . ASN B 1 155 ? 16.547 33.25 15.648 1 77.81 155 ASN B N 1
ATOM 2481 C CA . ASN B 1 155 ? 15.5 34.188 16.031 1 77.81 155 ASN B CA 1
ATOM 2482 C C . ASN B 1 155 ? 15.477 34.406 17.547 1 77.81 155 ASN B C 1
ATOM 2484 O O . ASN B 1 155 ? 15.094 35.469 18.016 1 77.81 155 ASN B O 1
ATOM 2488 N N . THR B 1 156 ? 15.984 33.406 18.281 1 71.38 156 THR B N 1
ATOM 2489 C CA . THR B 1 156 ? 16.062 33.594 19.734 1 71.38 156 THR B CA 1
ATOM 2490 C C . THR B 1 156 ? 17.281 34.438 20.109 1 71.38 156 THR B C 1
ATOM 2492 O O . THR B 1 156 ? 17.297 35.062 21.172 1 71.38 156 THR B O 1
ATOM 2495 N N . ALA B 1 157 ? 18.344 34.5 19.297 1 71.38 157 ALA B N 1
ATOM 2496 C CA . ALA B 1 157 ? 19.547 35.281 19.562 1 71.38 157 ALA B CA 1
ATOM 2497 C C . ALA B 1 157 ? 19.375 36.75 19.156 1 71.38 157 ALA B C 1
ATOM 2499 O O . ALA B 1 157 ? 20.172 37.594 19.531 1 71.38 157 ALA B O 1
ATOM 2500 N N . ARG B 1 158 ? 18.062 37 18.469 1 56.53 158 ARG B N 1
ATOM 2501 C CA . ARG B 1 158 ? 17.812 38.406 18.125 1 56.53 158 ARG B CA 1
ATOM 2502 C C . ARG B 1 158 ? 16.875 39.062 19.141 1 56.53 158 ARG B C 1
ATOM 2504 O O . ARG B 1 158 ? 15.977 38.406 19.656 1 56.53 158 ARG B O 1
#

Nearest PDB structures (foldseek):
  5x9k-assembly1_B  TM=8.597E-01  e=7.088E-09  Aspergillus nidulans FGSC A4
  4hvn-assembly1_B  TM=8.354E-01  e=5.457E-07  Catenulispora acidiphila DSM 44928
  3fgy-assembly1_B  TM=7.221E-01  e=2.994E-06  Paraburkholderia xenovorans LB400
  1z1s-assembly1_A  TM=8.385E-01  e=5.011E-05  Pseudomonas aeruginosa PAO1
  3f9s-assembly1_B  TM=7.529E-01  e=2.786E-05  Acidithiobacillus ferrooxidans ATCC 23270

Foldseek 3Di:
DQDLLNVLVVQLLQCQFALPLVSNCVQADQAAWEAEDDCVLVDDGTDGSVRVSVVSVLCNLWWGGKRKAFPDWDDDDQKIKTWIKIWTHTDPLLDDPPPVDDLTAMWIWIWIFGAPPVSRHTRYIYIYIPSVSVVVCVVSVVSSVVSSVVVVVVVVVD/DQDLLNVLVVQLLQCQFALPLVSNCVQADQAAWEAEDDCVLVDDGTDGSVRVSVVSVLCNLWWGGKRKAFPDWDDDDQKIKTWIKIWTHTDPLLDDPPPVDDLTAMKIWIWIFGAPPVSRHTRYIYIYIPSVSVVVCVVSVVSSVVSSVVVVVVVVVD

Radius of gyration: 22.06 Å; Cα contacts (8 Å, |Δi|>4): 610; chains: 2; bounding box: 54×70×45 Å

Solvent-accessible surface area (backbone atoms only — not comparable to full-atom values): 16463 Å² total; per-residue (Å²): 130,85,49,68,52,58,52,48,54,53,50,48,40,55,23,31,41,60,60,38,59,68,68,41,55,70,45,36,42,87,80,17,39,40,26,49,33,52,74,87,74,66,56,71,54,73,24,41,57,67,54,43,49,54,51,53,54,58,47,52,72,33,38,52,27,34,45,49,46,75,76,44,79,47,74,22,77,52,35,40,37,32,36,30,35,34,47,44,38,62,30,75,68,17,48,72,89,56,79,84,64,76,75,76,48,67,50,42,37,39,37,40,39,33,37,40,93,88,37,80,29,34,36,35,36,40,38,36,38,38,40,40,54,51,59,62,44,46,58,55,51,53,49,16,53,50,34,40,53,53,52,53,53,54,57,68,78,99,130,84,50,67,53,56,53,50,54,52,51,50,40,54,25,30,41,62,61,38,59,69,67,41,54,70,46,36,42,88,79,18,36,39,30,53,31,54,73,87,74,66,57,71,73,55,25,42,56,68,55,44,47,53,51,53,54,58,47,50,74,32,39,52,27,34,44,49,45,75,75,46,78,45,75,21,76,54,34,40,37,34,36,31,36,33,47,44,38,60,29,74,68,16,48,74,90,57,82,83,62,78,74,74,48,66,51,42,37,39,38,39,36,33,35,38,95,88,38,81,29,34,37,37,36,40,39,37,38,37,41,41,55,51,61,65,4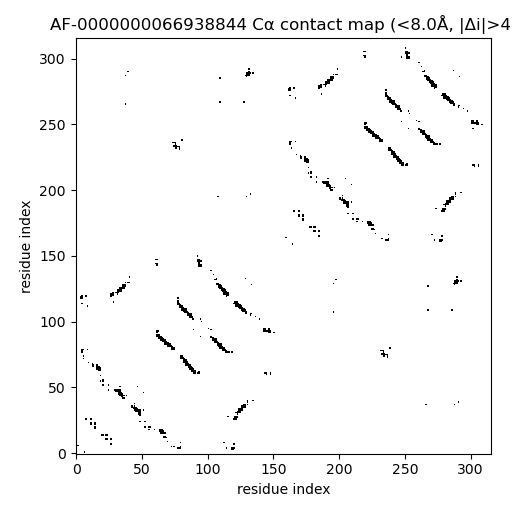4,46,58,55,52,51,48,17,51,50,34,41,51,54,51,53,52,53,57,69,77,99

InterPro domains:
  IPR032710 NTF2-like domain superfamily [SSF54427] (1-134)
  IPR050977 Fungal Meroterpenoid Biosynthesis Isomerase [PTHR39598] (4-136)

Sequence (316 aa):
MTSTQRSIAIAFLDTFKDLDLEANLALRTADCVHTIAPATLGVRPNMSNHDFGAHLLSLKEFILAIPVTPKKIYEGGNLVTVWATSETTFREQAKDKDSTVDWSYEGEYIFVFTFNQTGDKIQHILEFVDSKKVENARVLFRRAARNIAEENSTNTARMTSTQRSIAIAFLDTFKDLDLEANLALRTADCVHTIAPATLGVRPNMSNHDFGAHLLSLKEFILAIPVTPKKIYEGGNLVTVWATSETTFREQAKDKDSTVDWSYEGEYIFVFTFNQTGDKIQHILEFVDSKKVENARVLFRRAARNIAEENSTNTAR

Organism: NCBI:txid1442368

Secondary structure (DSSP, 8-state):
---HHHHHHHHHHHGGGTT-HHHHHHTEEEEEEEEEE-GGG---S-B-HHHHHHHHHHHHTTEEE--EEEEEEEEETTEEEEEEEEEEEE-GGGS-S-TT----EEEEEEEEEEE-TTSSSEEEEEEEE-HHHHHHHHHHHHHHHHHHHHHHHHHH--/---HHHHHHHHHHHTTTTT-HHHHHHTEEEEEEEEEE-GGG---SSB-HHHHHHHHHHHHTTEEE--EEEEEEEEETTEEEEEEEEEEEE-GGGS-S-TT----EEEEEEEEEEE-TTSSSEEEEEEEE-HHHHHHHHHHHHHHHHHHHHHHHHHH--

pLDDT: mean 95.09, std 6.72, range [56.28, 98.94]